Protein AF-X0C803-F1 (afdb_monomer_lite)

pLDDT: mean 74.65, std 19.48, range [23.14, 95.56]

Foldseek 3Di:
DDPLVVVVVVLVVVVLVVLLVVLPDPPHDLVSLVVSLVSLCVLLVNLLVSCLVVLLLLHADPDDDDPRDNSVVDPPRDDPLVPDPQQWDDQPPDDPDTDGQCVVLLSVLSSVLSVLLNVLSCLCPPDDDPPHSVVCLVVLVVSLVVLVVSLVPRDPCLNLVNDLHPSSLVSLLSSLSSLLSSLVVCQVPDCVRNVNDRSLVSNLVSLLVSLVSVVSCVVRHPLQPPCSCLSSLLSSLLSLVVVVVVDPSSLVSNLSSLVSLLSNVVPDCSSLQSLQVSLVVCVVVVPDHDPSNCVSSVPPSDDDDDDPLCVLQVQLVVVVVVVVVPDDPPDPDDDGSNSSHDDDDDPPDDD

Secondary structure (DSSP, 8-state):
--HHHHHHHHHHHTTHHHHHHHH--TT--HHHHHHHHHHHHHHHHHHHHHHHHHTTTT---SS---SS--GGG-GGG---GGGSTTTEE--TTT-SS-EE--HHHHHHHHHHHHHHHHHHHHHHS-SS----GGG-HHHHHHHHHHHHHHHHHS-GGGSTTT---HHHHHHHHHHHHHHHHHHGGGTTS-TTTTTT--HHHHHHHHHHHHHHHHHHHHHHS-GGG-GGGHHHHHHHHHHHSTTGGG-HHHHHHHHHHHHHHHHHTTT-HHHHHHHHHHHHHHHHHT----HHHHHHHHS---PPPS-HHHHHHHHHHHHHHHHTTSS-TT--PPPPGGGGT----------

Structure (mmCIF, N/CA/C/O backbone):
data_AF-X0C803-F1
#
_entry.id   AF-X0C803-F1
#
loop_
_atom_site.group_PDB
_atom_site.id
_atom_site.type_symbol
_atom_site.label_atom_id
_atom_site.label_alt_id
_atom_site.label_comp_id
_atom_site.label_asym_id
_atom_site.label_entity_id
_atom_site.label_seq_id
_atom_site.pdbx_PDB_ins_code
_atom_site.Cartn_x
_atom_site.Cartn_y
_atom_site.Cartn_z
_atom_site.occupancy
_atom_site.B_iso_or_equiv
_atom_site.auth_seq_id
_atom_site.auth_comp_id
_atom_site.auth_asym_id
_atom_site.auth_atom_id
_atom_site.pdbx_PDB_model_num
ATOM 1 N N . MET A 1 1 ? 17.935 -6.966 12.934 1.00 34.50 1 MET A N 1
ATOM 2 C CA . MET A 1 1 ? 16.797 -7.050 13.870 1.00 34.50 1 MET A CA 1
ATOM 3 C C . MET A 1 1 ? 15.595 -6.475 13.140 1.00 34.50 1 MET A C 1
ATOM 5 O O . MET A 1 1 ? 15.658 -5.317 12.746 1.00 34.50 1 MET A O 1
ATOM 9 N N . ASP A 1 2 ? 14.608 -7.306 12.812 1.00 53.00 2 ASP A N 1
ATOM 10 C CA . ASP A 1 2 ? 13.453 -6.917 11.994 1.00 53.00 2 ASP A CA 1
ATOM 11 C C . ASP A 1 2 ? 12.387 -6.276 12.897 1.00 53.00 2 ASP A C 1
ATOM 13 O O . ASP A 1 2 ? 11.870 -6.925 13.805 1.00 53.00 2 ASP A O 1
ATOM 17 N N . VAL A 1 3 ? 12.104 -4.987 12.694 1.00 48.12 3 VAL A N 1
ATOM 18 C CA . VAL A 1 3 ? 11.154 -4.213 13.517 1.00 48.12 3 VAL A CA 1
ATOM 19 C C . VAL A 1 3 ? 9.753 -4.834 13.465 1.00 48.12 3 VAL A C 1
ATOM 21 O O . VAL A 1 3 ? 9.044 -4.826 14.474 1.00 48.12 3 VAL A O 1
ATOM 24 N N . ALA A 1 4 ? 9.385 -5.453 12.336 1.00 51.19 4 ALA A N 1
ATOM 25 C CA . ALA A 1 4 ? 8.123 -6.172 12.202 1.00 51.19 4 ALA A CA 1
ATOM 26 C C . ALA A 1 4 ? 8.056 -7.372 13.162 1.00 51.19 4 ALA A C 1
ATOM 28 O O . ALA A 1 4 ? 7.045 -7.556 13.840 1.00 51.19 4 ALA A O 1
ATOM 29 N N . ASN A 1 5 ? 9.158 -8.115 13.321 1.00 58.16 5 ASN A N 1
ATOM 30 C CA . ASN A 1 5 ? 9.233 -9.252 14.245 1.00 58.16 5 ASN A CA 1
ATOM 31 C C . ASN A 1 5 ? 9.174 -8.818 15.716 1.00 58.16 5 ASN A C 1
ATOM 33 O O . ASN A 1 5 ? 8.576 -9.509 16.536 1.00 58.16 5 ASN A O 1
ATOM 37 N N . THR A 1 6 ? 9.731 -7.657 16.071 1.00 60.72 6 THR A N 1
ATOM 38 C CA . THR A 1 6 ? 9.640 -7.146 17.447 1.00 60.72 6 THR A CA 1
ATOM 39 C C . THR A 1 6 ? 8.219 -6.702 17.799 1.00 60.72 6 THR A C 1
ATOM 41 O O . THR A 1 6 ? 7.711 -7.091 18.848 1.00 60.72 6 THR A O 1
ATOM 44 N N . CYS A 1 7 ? 7.537 -5.946 16.931 1.00 58.84 7 CYS A N 1
ATOM 45 C CA . CYS A 1 7 ? 6.128 -5.585 17.144 1.00 58.84 7 CYS A CA 1
ATOM 46 C C . CYS A 1 7 ? 5.222 -6.825 17.173 1.00 58.84 7 CYS A C 1
ATOM 48 O O . CYS A 1 7 ? 4.303 -6.905 17.989 1.00 58.84 7 CYS A O 1
ATOM 50 N N . TYR A 1 8 ? 5.528 -7.819 16.340 1.00 65.94 8 TYR A N 1
ATOM 51 C CA . TYR A 1 8 ? 4.847 -9.106 16.309 1.00 65.94 8 TYR A CA 1
ATOM 52 C C . TYR A 1 8 ? 4.969 -9.882 17.623 1.00 65.94 8 TYR A C 1
ATOM 54 O O . TYR A 1 8 ? 3.962 -10.322 18.181 1.00 65.94 8 TYR A O 1
ATOM 62 N N . GLU A 1 9 ? 6.186 -10.027 18.151 1.00 67.94 9 GLU A N 1
ATOM 63 C CA . GLU A 1 9 ? 6.402 -10.698 19.431 1.00 67.94 9 GLU A CA 1
ATOM 64 C C . GLU A 1 9 ? 5.653 -10.004 20.567 1.00 67.94 9 GLU A 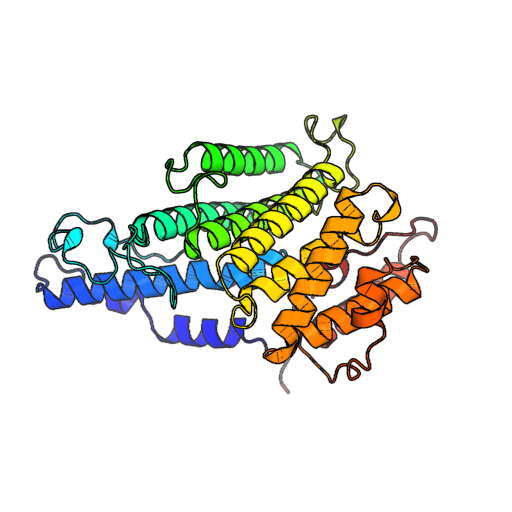C 1
ATOM 66 O O . GLU A 1 9 ? 5.088 -10.677 21.426 1.00 67.94 9 GLU A O 1
ATOM 71 N N . GLN A 1 10 ? 5.616 -8.670 20.564 1.00 67.94 10 GLN A N 1
ATOM 72 C CA . GLN A 1 10 ? 4.859 -7.911 21.557 1.00 67.94 10 GLN A CA 1
ATOM 73 C C . GLN A 1 10 ? 3.350 -8.132 21.398 1.00 67.94 10 GLN A C 1
ATOM 75 O O . GLN A 1 10 ? 2.682 -8.422 22.385 1.00 67.94 10 GLN A O 1
ATOM 80 N N . CYS A 1 11 ? 2.813 -8.105 20.173 1.00 68.75 11 CYS A N 1
ATOM 81 C CA . CYS A 1 11 ? 1.399 -8.395 19.921 1.00 68.75 11 CYS A CA 1
ATOM 82 C C . CYS A 1 11 ? 1.008 -9.811 20.376 1.00 68.75 11 CYS A C 1
ATOM 84 O O . CYS A 1 11 ? -0.042 -9.997 20.989 1.00 68.75 11 CYS A O 1
ATOM 86 N N . ARG A 1 12 ? 1.865 -10.813 20.134 1.00 71.38 12 ARG A N 1
ATOM 87 C CA . ARG A 1 12 ? 1.624 -12.198 20.565 1.00 71.38 12 ARG A CA 1
ATOM 88 C C . ARG A 1 12 ? 1.667 -12.338 22.093 1.00 71.38 12 ARG A C 1
ATOM 90 O O . ARG A 1 12 ? 0.835 -13.043 22.656 1.00 71.38 12 ARG A O 1
ATOM 97 N N . LYS A 1 13 ? 2.583 -11.631 22.769 1.00 76.50 13 LYS A N 1
ATOM 98 C CA . LYS A 1 13 ? 2.685 -11.595 24.243 1.00 76.50 13 LYS A CA 1
ATOM 99 C C . LYS A 1 13 ? 1.462 -10.978 24.922 1.00 76.50 13 LYS A C 1
ATOM 101 O O . LYS A 1 13 ? 1.224 -11.259 26.091 1.00 76.50 13 LYS A O 1
ATOM 106 N N . LEU A 1 14 ? 0.689 -10.149 24.220 1.00 74.25 14 LEU A N 1
ATOM 107 C CA . LEU A 1 14 ? -0.512 -9.532 24.785 1.00 74.25 14 LEU A CA 1
ATOM 108 C C . LEU A 1 14 ? -1.685 -10.512 24.936 1.00 74.25 14 LEU A C 1
ATOM 110 O O . LEU A 1 14 ? -2.634 -10.168 25.634 1.00 74.25 14 LEU A O 1
ATOM 114 N N . HIS A 1 15 ? -1.641 -11.705 24.320 1.00 76.88 15 HIS A N 1
ATOM 115 C CA . HIS A 1 15 ? -2.706 -12.721 24.403 1.00 76.88 15 HIS A CA 1
ATOM 116 C C . HIS A 1 15 ? -4.117 -12.121 24.224 1.00 76.88 15 HIS A C 1
ATOM 118 O O . HIS A 1 15 ? -5.038 -12.390 25.000 1.00 76.88 15 HIS A O 1
ATOM 124 N N . LEU A 1 16 ? -4.269 -11.252 23.214 1.00 75.12 16 LEU A N 1
ATOM 125 C CA . LEU A 1 16 ? -5.467 -10.426 23.021 1.00 75.12 16 LEU A CA 1
ATOM 126 C C . LEU A 1 16 ? -6.747 -11.269 22.924 1.00 75.12 16 LEU A C 1
ATOM 128 O O . LEU A 1 16 ? -7.760 -10.896 23.510 1.00 75.12 16 LEU A O 1
ATOM 132 N N . ASP A 1 17 ? -6.688 -12.433 22.278 1.00 72.94 17 ASP A N 1
ATOM 133 C CA . ASP A 1 17 ? -7.829 -13.345 22.133 1.00 72.94 17 ASP A CA 1
ATOM 134 C C . ASP A 1 17 ? -8.358 -13.836 23.490 1.00 72.94 17 ASP A C 1
ATOM 136 O O . ASP A 1 17 ? -9.571 -13.881 23.712 1.00 72.94 17 ASP A O 1
ATOM 140 N N . ASP A 1 18 ? -7.460 -14.172 24.420 1.00 76.69 18 ASP A N 1
ATOM 141 C CA . ASP A 1 18 ? -7.819 -14.627 25.767 1.00 76.69 18 ASP A CA 1
ATOM 142 C C . ASP A 1 18 ? -8.375 -13.470 26.599 1.00 76.69 18 ASP A C 1
ATOM 144 O O . ASP A 1 18 ? -9.334 -13.628 27.359 1.00 76.69 18 ASP A O 1
ATOM 148 N N . LEU A 1 19 ? -7.784 -12.282 26.444 1.00 74.88 19 LEU A N 1
ATOM 149 C CA . LEU A 1 19 ? -8.231 -11.061 27.108 1.00 74.88 19 LEU A CA 1
ATOM 150 C C . LEU A 1 19 ? -9.624 -10.626 26.642 1.00 74.88 19 LEU A C 1
ATOM 152 O O . LEU A 1 19 ? -10.407 -10.149 27.466 1.00 74.88 19 LEU A O 1
ATOM 156 N N . ILE A 1 20 ? -9.942 -10.796 25.361 1.00 73.38 20 ILE A N 1
ATOM 157 C CA . ILE A 1 20 ? -11.259 -10.473 24.810 1.00 73.38 20 ILE A CA 1
ATOM 158 C C . ILE A 1 20 ? -12.274 -11.528 25.229 1.00 73.38 20 ILE A C 1
ATOM 160 O O . ILE A 1 20 ? -13.330 -11.163 25.737 1.00 73.38 20 ILE A O 1
ATOM 164 N N . ARG A 1 21 ? -11.952 -12.824 25.127 1.00 75.50 21 ARG A N 1
ATOM 165 C CA . ARG A 1 21 ? -12.855 -13.905 25.563 1.00 75.50 21 ARG A CA 1
ATOM 166 C C . ARG A 1 21 ? -13.275 -13.780 27.026 1.00 75.50 21 ARG A C 1
ATOM 168 O O . ARG A 1 21 ? -14.433 -14.019 27.341 1.00 75.50 21 ARG A O 1
ATOM 175 N N . LYS A 1 22 ? -12.370 -13.354 27.912 1.00 73.81 22 LYS A N 1
ATOM 176 C CA . LYS A 1 22 ? -12.692 -13.104 29.330 1.00 73.81 22 LYS A CA 1
ATOM 177 C C . LYS A 1 22 ? -13.672 -11.946 29.542 1.00 73.81 22 LYS A C 1
ATOM 179 O O . LYS A 1 22 ? -14.365 -11.933 30.551 1.00 73.81 22 LYS A O 1
ATOM 184 N N . ARG A 1 23 ? -13.702 -10.978 28.623 1.00 70.75 23 ARG A N 1
ATOM 185 C CA . ARG A 1 23 ? -14.498 -9.743 28.722 1.00 70.75 23 ARG A CA 1
ATOM 186 C C . ARG A 1 23 ? -15.787 -9.785 27.902 1.00 70.75 23 ARG A C 1
ATOM 188 O O . ARG A 1 23 ? -16.713 -9.034 28.181 1.00 70.75 23 ARG A O 1
ATOM 195 N N . VAL A 1 24 ? -15.876 -10.676 26.916 1.00 67.25 24 VAL A N 1
ATOM 196 C CA . VAL A 1 24 ? -17.101 -10.962 26.160 1.00 67.25 24 VAL A CA 1
ATOM 197 C C . VAL A 1 24 ? -17.897 -12.024 26.927 1.00 67.25 24 VAL A C 1
ATOM 199 O O . VAL A 1 24 ? -17.872 -13.207 26.602 1.00 67.25 24 VAL A O 1
ATOM 202 N N . SER A 1 25 ? -18.583 -11.601 27.989 1.00 66.25 25 SER A N 1
ATOM 203 C CA . SER A 1 25 ? -19.579 -12.411 28.704 1.00 66.25 25 SER A CA 1
ATOM 204 C C . SER A 1 25 ? -20.974 -11.830 28.486 1.00 66.25 25 SER A C 1
ATOM 206 O O . SER A 1 25 ? -21.135 -10.615 28.387 1.00 66.25 25 SER A O 1
ATOM 208 N N . ALA A 1 26 ? -22.007 -12.678 28.487 1.00 57.88 26 ALA A N 1
ATOM 209 C CA . ALA A 1 26 ? -23.403 -12.228 28.494 1.00 57.88 26 ALA A CA 1
ATOM 210 C C . ALA A 1 26 ? -23.755 -11.390 29.743 1.00 57.88 26 ALA A C 1
ATOM 212 O O . ALA A 1 26 ? -24.744 -10.664 29.740 1.00 57.88 26 ALA A O 1
ATOM 213 N N . THR A 1 27 ? -22.939 -11.478 30.799 1.00 61.53 27 THR A N 1
ATOM 214 C CA . THR A 1 27 ? -23.071 -10.710 32.047 1.00 61.53 27 THR A CA 1
ATOM 215 C C . THR A 1 27 ? -22.106 -9.525 32.139 1.00 61.53 27 THR A C 1
ATOM 217 O O . THR A 1 27 ? -21.996 -8.931 33.210 1.00 61.53 27 THR A O 1
ATOM 220 N N . ALA A 1 28 ? -21.357 -9.223 31.073 1.00 64.50 28 ALA A N 1
ATOM 221 C CA . ALA A 1 28 ? -20.307 -8.212 31.108 1.00 64.50 28 ALA A CA 1
ATOM 222 C C . ALA A 1 28 ? -20.883 -6.802 31.296 1.00 64.50 28 ALA A C 1
ATOM 224 O O . ALA A 1 28 ? -21.866 -6.417 30.655 1.00 64.50 28 ALA A O 1
ATOM 225 N N . GLY A 1 29 ? -20.251 -6.018 32.169 1.00 75.00 29 GLY A N 1
ATOM 226 C CA . GLY A 1 29 ? -20.612 -4.615 32.369 1.00 75.00 29 GLY A CA 1
ATOM 227 C C . GLY A 1 29 ? -20.299 -3.752 31.138 1.00 75.00 29 GLY A C 1
ATOM 228 O O . GLY A 1 29 ? -19.524 -4.134 30.261 1.00 75.00 29 GLY A O 1
ATOM 229 N N . SER A 1 30 ? -20.842 -2.530 31.085 1.00 76.94 30 SER A N 1
ATOM 230 C CA . SER A 1 30 ? -20.584 -1.579 29.985 1.00 76.94 30 SER A CA 1
ATOM 231 C C . SER A 1 30 ? -19.096 -1.253 29.797 1.00 76.94 30 SER A C 1
ATOM 233 O O . SER A 1 30 ? -18.648 -0.998 28.683 1.00 76.94 30 SER A O 1
ATOM 235 N N . GLN A 1 31 ? -18.321 -1.266 30.882 1.00 78.50 31 GLN A N 1
ATOM 236 C CA . GLN A 1 31 ? -16.879 -1.030 30.852 1.00 78.50 31 GLN A CA 1
ATOM 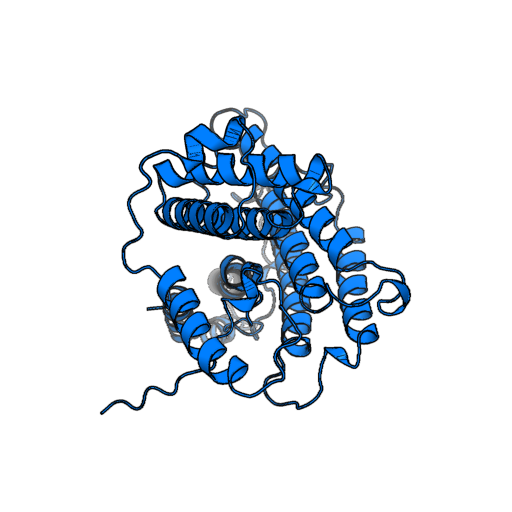237 C C . GLN A 1 31 ? -16.120 -2.197 30.205 1.00 78.50 31 GLN A C 1
ATOM 239 O O . GLN A 1 31 ? -15.283 -1.979 29.334 1.00 78.50 31 GLN A O 1
ATOM 244 N N . GLU A 1 32 ? -16.445 -3.434 30.578 1.00 80.69 32 GLU A N 1
ATOM 245 C CA . GLU A 1 32 ? -15.797 -4.641 30.049 1.00 80.69 32 GLU A CA 1
ATOM 246 C C . GLU A 1 32 ? -16.079 -4.818 28.553 1.00 80.69 32 GLU A C 1
ATOM 248 O O . GLU A 1 32 ? -15.193 -5.199 27.788 1.00 80.69 32 GLU A O 1
ATOM 253 N N . ALA A 1 33 ? -17.287 -4.460 28.115 1.00 78.00 33 ALA A N 1
ATOM 254 C CA . ALA A 1 33 ? -17.656 -4.468 26.706 1.00 78.00 33 ALA A CA 1
ATOM 255 C C . ALA A 1 33 ? -16.889 -3.412 25.883 1.00 78.00 33 ALA A C 1
ATOM 257 O O . ALA A 1 33 ? -16.399 -3.721 24.794 1.00 78.00 33 ALA A O 1
ATOM 258 N N . ARG A 1 34 ? -16.695 -2.195 26.417 1.00 79.50 34 ARG A N 1
ATOM 259 C CA . ARG A 1 34 ? -15.837 -1.169 25.790 1.00 79.50 34 ARG A CA 1
ATOM 260 C C . ARG A 1 34 ? -14.376 -1.603 25.724 1.00 79.50 34 ARG A C 1
ATOM 262 O O . ARG A 1 34 ? -13.723 -1.398 24.703 1.00 79.50 34 ARG A O 1
ATOM 269 N N . GLU A 1 35 ? -13.865 -2.230 26.781 1.00 82.62 35 GLU A N 1
ATOM 270 C CA . GLU A 1 35 ? -12.513 -2.794 26.787 1.00 82.62 35 GLU A CA 1
ATOM 271 C C . GLU A 1 35 ? -12.358 -3.896 25.736 1.00 82.62 35 GLU A C 1
ATOM 273 O O . GLU A 1 35 ? -11.384 -3.894 24.986 1.00 82.62 35 GLU A O 1
ATOM 278 N N . ALA A 1 36 ? -13.330 -4.804 25.622 1.00 83.44 36 ALA A N 1
ATOM 279 C CA . ALA A 1 36 ? -13.332 -5.834 24.587 1.00 83.44 36 ALA A CA 1
ATOM 280 C C . ALA A 1 36 ? -13.336 -5.223 23.174 1.00 83.44 36 ALA A C 1
ATOM 282 O O . ALA A 1 36 ? -12.581 -5.666 22.306 1.00 83.44 36 ALA A O 1
ATOM 283 N N . GLN A 1 37 ? -14.124 -4.167 22.949 1.00 84.69 37 GLN A N 1
ATOM 284 C CA . GLN A 1 37 ? -14.143 -3.438 21.681 1.00 84.69 37 GLN A CA 1
ATOM 285 C C . GLN A 1 37 ? -12.789 -2.781 21.377 1.00 84.69 37 GLN A C 1
ATOM 287 O O . GLN A 1 37 ? -12.296 -2.901 20.257 1.00 84.69 37 GLN A O 1
ATOM 292 N N . ALA A 1 38 ? -12.163 -2.126 22.357 1.00 85.00 38 ALA A N 1
ATOM 293 C CA . ALA A 1 38 ? -10.846 -1.512 22.194 1.00 85.00 38 ALA A CA 1
ATOM 294 C C . ALA A 1 38 ? -9.761 -2.555 21.882 1.00 85.00 38 ALA A C 1
ATOM 296 O O . ALA A 1 38 ? -8.946 -2.358 20.984 1.00 85.00 38 ALA A O 1
ATOM 297 N N . LEU A 1 39 ? -9.778 -3.700 22.567 1.00 86.62 39 LEU A N 1
ATOM 298 C CA . LEU A 1 39 ? -8.857 -4.805 22.294 1.00 86.62 39 LEU A CA 1
ATOM 299 C C . LEU A 1 39 ? -9.076 -5.403 20.896 1.00 86.62 39 LEU A C 1
ATOM 301 O O . LEU A 1 39 ? -8.104 -5.727 20.216 1.00 86.62 39 LEU A O 1
ATOM 305 N N . SER A 1 40 ? -10.330 -5.501 20.442 1.00 88.62 40 SER A N 1
ATOM 306 C CA . SER A 1 40 ? -10.662 -5.915 19.074 1.00 88.62 40 SER A CA 1
ATOM 307 C C . SER A 1 40 ? -10.069 -4.938 18.049 1.00 88.62 40 SER A C 1
ATOM 309 O O . SER A 1 40 ? -9.359 -5.375 17.141 1.00 88.62 40 SER A O 1
ATOM 311 N N . TRP A 1 41 ? -10.251 -3.623 18.235 1.00 88.75 41 TRP A N 1
ATOM 312 C CA . TRP A 1 41 ? -9.617 -2.588 17.404 1.00 88.75 41 TRP A CA 1
ATOM 313 C C . TRP A 1 41 ? -8.097 -2.734 17.339 1.00 88.75 41 TRP A C 1
ATOM 315 O O . TRP A 1 41 ? -7.515 -2.643 16.261 1.00 88.75 41 TRP A O 1
ATOM 325 N N . ILE A 1 42 ? -7.451 -2.980 18.480 1.00 88.62 42 ILE A N 1
ATOM 326 C CA . ILE A 1 42 ? -5.996 -3.145 18.563 1.00 88.62 42 ILE A CA 1
ATOM 327 C C . ILE A 1 42 ? -5.543 -4.396 17.799 1.00 88.62 42 ILE A C 1
ATOM 329 O O . ILE A 1 42 ? -4.615 -4.310 16.995 1.00 88.62 42 ILE A O 1
ATOM 333 N N . GLY A 1 43 ? -6.197 -5.543 18.009 1.00 88.19 43 GLY A N 1
ATOM 334 C CA . GLY A 1 43 ? -5.825 -6.805 17.361 1.00 88.19 43 GLY A CA 1
ATOM 335 C C . GLY A 1 43 ? -5.923 -6.731 15.837 1.00 88.19 43 GLY A C 1
ATOM 336 O O . GLY A 1 43 ? -4.979 -7.075 15.124 1.00 88.19 43 GLY A O 1
ATOM 337 N N . TRP A 1 44 ? -7.033 -6.194 15.331 1.00 90.88 44 TRP A N 1
ATOM 338 C CA . TRP A 1 44 ? -7.202 -5.962 13.898 1.00 90.88 44 TRP A CA 1
ATOM 339 C C . TRP A 1 44 ? -6.309 -4.835 13.371 1.00 90.88 44 TRP A C 1
ATOM 341 O O . TRP A 1 44 ? -5.827 -4.916 12.244 1.00 90.88 44 TRP A O 1
ATOM 351 N N . GLY A 1 45 ? -6.026 -3.818 14.188 1.00 90.94 45 GLY A N 1
ATOM 352 C CA . GLY A 1 45 ? -5.138 -2.713 13.839 1.00 90.94 45 GLY A CA 1
ATOM 353 C C . GLY A 1 45 ? -3.713 -3.187 13.581 1.00 90.94 45 GLY A C 1
ATOM 354 O O . GLY A 1 45 ? -3.132 -2.837 12.558 1.00 90.94 45 GLY A O 1
ATOM 355 N N . PHE A 1 46 ? -3.171 -4.054 14.442 1.00 87.62 46 PHE A N 1
ATOM 356 C CA . PHE A 1 46 ? -1.873 -4.694 14.201 1.00 87.62 46 PHE A CA 1
ATOM 357 C C . PHE A 1 46 ? -1.881 -5.543 12.930 1.00 87.62 46 PHE A C 1
ATOM 359 O O . PHE A 1 46 ? -0.943 -5.466 12.134 1.00 87.62 46 PHE A O 1
ATOM 366 N N . TYR A 1 47 ? -2.951 -6.316 12.722 1.00 87.94 47 TYR A N 1
ATOM 367 C CA . TYR A 1 47 ? -3.110 -7.131 11.523 1.00 87.94 47 TYR A CA 1
ATOM 368 C C . TYR A 1 47 ? -3.095 -6.276 10.248 1.00 87.94 47 TYR A C 1
ATOM 370 O O . TYR A 1 47 ? -2.390 -6.626 9.304 1.00 87.94 47 TYR A O 1
ATOM 378 N N . VAL A 1 48 ? -3.812 -5.152 10.200 1.00 90.69 48 VAL A N 1
ATOM 379 C CA . VAL A 1 48 ? -3.780 -4.236 9.047 1.00 90.69 48 VAL A CA 1
ATOM 380 C C . VAL A 1 48 ? -2.411 -3.562 8.920 1.00 90.69 48 VAL A C 1
ATOM 382 O O . VAL A 1 48 ? -1.838 -3.543 7.830 1.00 90.69 48 VAL A O 1
ATOM 385 N N . HIS A 1 49 ? -1.844 -3.079 10.029 1.00 87.00 49 HIS A N 1
ATOM 386 C CA . HIS A 1 49 ? -0.633 -2.261 10.019 1.00 87.00 49 HIS A CA 1
ATOM 387 C C . HIS A 1 49 ? 0.603 -2.990 9.479 1.00 87.00 49 HIS A C 1
ATOM 389 O O . HIS A 1 49 ? 1.387 -2.393 8.740 1.00 87.00 49 HIS A O 1
ATOM 395 N N . GLU A 1 50 ? 0.766 -4.286 9.781 1.00 84.56 50 GLU A N 1
ATOM 396 C CA . GLU A 1 50 ? 1.872 -5.091 9.235 1.00 84.56 50 GLU A CA 1
ATOM 397 C C . GLU A 1 50 ? 1.917 -5.013 7.699 1.00 84.56 50 GLU A C 1
ATOM 399 O O . GLU A 1 50 ? 2.997 -4.958 7.102 1.00 84.56 50 GLU A O 1
ATOM 404 N N . ASN A 1 51 ? 0.750 -4.926 7.050 1.00 84.31 51 ASN A N 1
ATOM 405 C CA . ASN A 1 51 ? 0.663 -4.876 5.599 1.00 84.31 51 ASN A CA 1
ATOM 406 C C . ASN A 1 51 ? 1.296 -3.621 4.983 1.00 84.31 51 ASN A C 1
ATOM 408 O O . ASN A 1 51 ? 1.819 -3.702 3.872 1.00 84.31 51 ASN A O 1
ATOM 412 N N . HIS A 1 52 ? 1.324 -2.484 5.683 1.00 81.75 52 HIS A N 1
ATOM 413 C CA . HIS A 1 52 ? 1.990 -1.283 5.161 1.00 81.75 52 HIS A CA 1
ATOM 414 C C . HIS A 1 52 ? 3.501 -1.480 4.986 1.00 81.75 52 HIS A C 1
ATOM 416 O O . HIS A 1 52 ? 4.129 -0.780 4.194 1.00 81.75 52 HIS A O 1
ATOM 422 N N . VAL A 1 53 ? 4.087 -2.448 5.699 1.00 77.56 53 VAL A N 1
ATOM 423 C CA . VAL A 1 53 ? 5.509 -2.792 5.602 1.00 77.56 53 VAL A CA 1
ATOM 424 C C . VAL A 1 53 ? 5.723 -3.980 4.666 1.00 77.56 53 VAL A C 1
ATOM 426 O O . VAL A 1 53 ? 6.546 -3.898 3.753 1.00 77.56 53 VAL A O 1
ATOM 429 N N . VAL A 1 54 ? 4.977 -5.077 4.851 1.00 78.56 54 VAL A N 1
ATOM 430 C CA . VAL A 1 54 ? 5.211 -6.319 4.088 1.00 78.56 54 VAL A CA 1
ATOM 431 C C . VAL A 1 54 ? 4.591 -6.305 2.689 1.00 78.56 54 VAL A C 1
ATOM 433 O O . VAL A 1 54 ? 5.141 -6.922 1.774 1.00 78.56 54 VAL A O 1
ATOM 436 N N . GLY A 1 55 ? 3.496 -5.564 2.498 1.00 75.06 55 GLY A N 1
ATOM 437 C CA . GLY A 1 55 ? 2.786 -5.431 1.226 1.00 75.06 55 GLY A CA 1
ATOM 438 C C . GLY A 1 55 ? 3.676 -4.882 0.107 1.00 75.06 55 GLY A C 1
ATOM 439 O O . GLY A 1 55 ? 3.850 -5.564 -0.904 1.00 75.06 55 GLY A O 1
ATOM 440 N N . PRO A 1 56 ? 4.343 -3.719 0.279 1.00 74.31 56 PRO A N 1
ATOM 441 C CA . PRO A 1 56 ? 5.303 -3.201 -0.703 1.00 74.31 56 PRO A CA 1
ATOM 442 C C . PRO A 1 56 ? 6.401 -4.210 -1.084 1.00 74.31 56 PRO A C 1
ATOM 444 O O . PRO A 1 56 ? 6.824 -4.289 -2.245 1.00 74.31 56 PRO A O 1
ATOM 447 N N . MET A 1 57 ? 6.837 -5.013 -0.110 1.00 72.50 57 MET A N 1
ATOM 448 C CA . MET A 1 57 ? 7.879 -6.030 -0.269 1.00 72.50 57 MET A CA 1
ATOM 449 C C . MET A 1 57 ? 7.373 -7.319 -0.931 1.00 72.50 57 MET A C 1
ATOM 451 O O . MET A 1 57 ? 8.187 -8.189 -1.231 1.00 72.50 57 MET A O 1
ATOM 455 N N . ASN A 1 58 ? 6.064 -7.439 -1.187 1.00 74.88 58 ASN A N 1
ATOM 456 C CA . ASN A 1 58 ? 5.407 -8.658 -1.662 1.00 74.88 58 ASN A CA 1
ATOM 457 C C . ASN A 1 58 ? 5.772 -9.875 -0.797 1.00 74.88 58 ASN A C 1
ATOM 459 O O . ASN A 1 58 ? 6.104 -10.951 -1.296 1.00 74.88 58 ASN A O 1
ATOM 463 N N . ARG A 1 59 ? 5.789 -9.663 0.524 1.00 75.62 59 ARG A N 1
ATOM 464 C CA . ARG A 1 59 ? 6.092 -10.689 1.520 1.00 75.62 59 ARG A CA 1
ATOM 465 C C . ARG A 1 59 ? 4.826 -11.132 2.222 1.00 75.62 59 ARG A C 1
ATOM 467 O O . ARG A 1 59 ? 3.894 -10.359 2.433 1.00 75.62 59 ARG A O 1
ATOM 474 N N . ARG A 1 60 ? 4.814 -12.409 2.593 1.00 78.06 60 ARG A N 1
ATOM 475 C CA . ARG A 1 60 ? 3.750 -12.969 3.412 1.00 78.06 60 ARG A CA 1
ATOM 476 C C . ARG A 1 60 ? 3.785 -12.316 4.793 1.00 78.06 60 ARG A C 1
ATOM 478 O O . ARG A 1 60 ? 4.855 -12.116 5.360 1.00 78.06 60 ARG A O 1
ATOM 485 N N . LYS A 1 61 ? 2.600 -12.040 5.324 1.00 80.75 61 LYS A N 1
ATOM 486 C CA . LYS A 1 61 ? 2.411 -11.579 6.696 1.00 80.75 61 LYS A CA 1
ATOM 487 C C . LYS A 1 61 ? 2.791 -12.648 7.715 1.00 80.75 61 LYS A C 1
ATOM 489 O O . LYS A 1 61 ? 2.591 -13.848 7.497 1.00 80.75 61 LYS A O 1
ATOM 494 N N . THR A 1 62 ? 3.279 -12.187 8.853 1.00 80.88 62 THR A N 1
ATOM 495 C CA . THR A 1 62 ? 3.538 -13.003 10.036 1.00 80.88 62 THR A CA 1
ATOM 496 C C . THR A 1 62 ? 2.286 -13.079 10.907 1.00 80.88 62 THR A C 1
ATOM 498 O O . THR A 1 62 ? 1.988 -14.142 11.464 1.00 80.88 62 THR A O 1
ATOM 501 N N . LEU A 1 63 ? 1.514 -11.984 10.998 1.00 81.50 63 LEU A N 1
ATOM 502 C CA . LEU A 1 63 ? 0.200 -11.975 11.636 1.00 81.50 63 LEU A CA 1
ATOM 503 C C . LEU A 1 63 ? -0.828 -12.603 10.704 1.00 81.50 63 LEU A C 1
ATOM 505 O O . LEU A 1 63 ? -1.111 -12.107 9.611 1.00 81.50 63 LEU A O 1
ATOM 509 N N . ARG A 1 64 ? -1.417 -13.693 11.187 1.00 83.06 64 ARG A N 1
ATOM 510 C CA . ARG A 1 64 ? -2.622 -14.275 10.608 1.00 83.06 64 ARG A CA 1
ATOM 511 C C . ARG A 1 64 ? -3.842 -13.468 11.022 1.00 83.06 64 ARG A C 1
ATOM 513 O O . ARG A 1 64 ? -3.790 -12.714 11.996 1.00 83.06 64 ARG A O 1
ATOM 520 N N . LYS A 1 65 ? -4.923 -13.638 10.262 1.00 86.38 65 LYS A N 1
ATOM 521 C CA . LYS A 1 65 ? -6.235 -13.083 10.589 1.00 86.38 65 LYS A CA 1
ATOM 522 C C . LYS A 1 65 ? -6.562 -13.336 12.072 1.00 86.38 65 LYS A C 1
ATOM 524 O O . LYS A 1 65 ? -6.488 -14.493 12.493 1.00 86.38 65 LYS A O 1
ATOM 529 N N . PRO A 1 66 ? -6.891 -12.293 12.857 1.00 84.69 66 PRO A N 1
ATOM 530 C CA . PRO A 1 66 ? -7.255 -12.468 14.257 1.00 84.69 66 PRO A CA 1
ATOM 531 C C . PRO A 1 66 ? -8.485 -13.370 14.394 1.00 84.69 66 PRO A C 1
ATOM 533 O O . PRO A 1 66 ? -9.478 -13.161 13.695 1.00 84.69 66 PRO A O 1
ATOM 536 N N . ASP A 1 67 ? -8.459 -14.318 15.334 1.00 83.56 67 ASP A N 1
ATOM 537 C CA . ASP A 1 67 ? -9.627 -15.134 15.713 1.00 83.56 67 ASP A CA 1
ATOM 538 C C . ASP A 1 67 ? -10.526 -14.371 16.704 1.00 83.56 67 ASP A C 1
ATOM 540 O O . ASP A 1 67 ? -10.968 -14.866 17.741 1.00 83.56 67 ASP A O 1
ATOM 544 N N . ILE A 1 68 ? -10.730 -13.086 16.411 1.00 82.88 68 ILE A N 1
ATOM 545 C CA . ILE A 1 68 ? -11.503 -12.150 17.217 1.00 82.88 68 ILE A CA 1
ATOM 546 C C . ILE A 1 68 ? -12.552 -11.525 16.298 1.00 82.88 68 ILE A C 1
ATOM 548 O O . ILE A 1 68 ? -12.193 -10.972 15.253 1.00 82.88 68 ILE A O 1
ATOM 552 N N . PRO A 1 69 ? -13.841 -11.516 16.676 1.00 84.56 69 PRO A N 1
ATOM 553 C CA . PRO A 1 69 ? -14.851 -10.796 15.912 1.00 84.56 69 PRO A CA 1
ATOM 554 C C . PRO A 1 69 ? -14.549 -9.288 15.853 1.00 84.56 69 PRO A C 1
ATOM 556 O O . PRO A 1 69 ? -13.973 -8.711 16.779 1.00 84.56 69 PRO A O 1
ATOM 559 N N . LYS A 1 70 ? -14.981 -8.629 14.773 1.00 88.00 70 LYS A N 1
ATOM 560 C CA . LYS A 1 70 ? -14.922 -7.168 14.599 1.00 88.00 70 LYS A CA 1
ATOM 561 C C . LYS A 1 70 ? -15.966 -6.502 15.515 1.00 88.00 70 LYS A C 1
ATOM 563 O O . LYS A 1 70 ? -17.036 -6.097 15.069 1.00 88.00 70 LYS A O 1
ATOM 568 N N . LEU A 1 71 ? -15.697 -6.435 16.823 1.00 83.94 71 LEU A N 1
ATOM 569 C CA . LEU A 1 71 ? -16.687 -6.065 17.854 1.00 83.94 71 LEU A CA 1
ATOM 570 C C . LEU A 1 71 ? -17.243 -4.641 17.695 1.00 83.94 71 LEU A C 1
ATOM 572 O O . LEU A 1 71 ? -18.342 -4.354 18.163 1.00 83.94 71 LEU A O 1
ATOM 576 N N . TRP A 1 72 ? -16.534 -3.760 16.988 1.00 80.38 72 TRP A N 1
ATOM 577 C CA . TRP A 1 72 ? -17.006 -2.410 16.671 1.00 80.38 72 TRP A CA 1
ATOM 578 C C . TRP A 1 72 ? -18.159 -2.359 15.660 1.00 80.38 72 TRP A C 1
ATOM 580 O O . TRP A 1 72 ? -18.740 -1.291 15.458 1.00 80.38 72 TRP A O 1
ATOM 590 N N . GLN A 1 73 ? -18.504 -3.488 15.035 1.00 79.00 73 GLN A N 1
ATOM 591 C CA . GLN A 1 73 ? -19.682 -3.626 14.176 1.00 79.00 73 GLN A CA 1
ATOM 592 C C . GLN A 1 73 ? -20.979 -3.818 14.980 1.00 79.00 73 GLN A C 1
ATOM 594 O O . GLN A 1 73 ? -22.064 -3.619 14.439 1.00 79.00 73 GLN A O 1
ATOM 599 N N . GLY A 1 74 ? -20.887 -4.173 16.268 1.00 67.44 74 GLY A N 1
ATOM 600 C CA . GLY A 1 74 ? -22.048 -4.375 17.132 1.00 67.44 74 GLY A CA 1
ATOM 601 C C . GLY A 1 74 ? -22.814 -3.077 17.414 1.00 67.44 74 GLY A C 1
ATOM 602 O O . GLY A 1 74 ? -22.239 -2.091 17.864 1.00 67.44 74 GLY A O 1
ATOM 603 N N . VAL A 1 75 ? -24.133 -3.104 17.195 1.00 53.69 75 VAL A N 1
ATOM 604 C CA . VAL A 1 75 ? -25.070 -1.968 17.355 1.00 53.69 75 VAL A CA 1
ATOM 605 C C . VAL A 1 75 ? -25.301 -1.583 18.829 1.00 53.69 75 VAL A C 1
ATOM 607 O O . VAL A 1 75 ? -25.789 -0.501 19.130 1.00 53.69 75 VAL A O 1
ATOM 610 N N . ALA A 1 76 ? -24.959 -2.459 19.775 1.00 49.12 76 ALA A N 1
ATOM 611 C CA . ALA A 1 76 ? -25.547 -2.422 21.112 1.00 49.12 76 ALA A CA 1
ATOM 612 C C . ALA A 1 76 ? -25.025 -1.327 22.068 1.00 49.12 76 ALA A C 1
ATOM 614 O O . ALA A 1 76 ? -25.588 -1.205 23.153 1.00 49.12 76 ALA A O 1
ATOM 615 N N . GLN A 1 77 ? -23.960 -0.573 21.753 1.00 51.00 77 GLN A N 1
ATOM 616 C CA . GLN A 1 77 ? -23.291 0.260 22.777 1.00 51.00 77 GLN A CA 1
ATOM 617 C C . GLN A 1 77 ? -22.653 1.585 22.315 1.00 51.00 77 GLN A C 1
ATOM 619 O O . GLN A 1 77 ? -21.844 2.156 23.050 1.00 51.00 77 GLN A O 1
ATOM 624 N N . SER A 1 78 ? -22.984 2.118 21.140 1.00 51.44 78 SER A N 1
ATOM 625 C CA . SER A 1 78 ? -22.456 3.428 20.737 1.00 51.44 78 SER A CA 1
ATOM 626 C C . SER A 1 78 ? -23.348 4.566 21.243 1.00 51.44 78 SER A C 1
ATOM 628 O O . SER A 1 78 ? -24.558 4.553 21.024 1.00 51.44 78 SER A O 1
ATOM 630 N N . LEU A 1 79 ? -22.731 5.579 21.866 1.00 53.22 79 LEU A N 1
ATOM 631 C CA . LEU A 1 79 ? -23.255 6.952 21.862 1.00 53.22 79 LEU A CA 1
ATOM 632 C C . LEU A 1 79 ? -23.681 7.343 20.427 1.00 53.22 79 LEU A C 1
ATOM 634 O O . LEU A 1 79 ? -23.183 6.723 19.479 1.00 53.22 79 LEU A O 1
ATOM 638 N N . PRO A 1 80 ? -24.565 8.342 20.235 1.00 59.72 80 PRO A N 1
ATOM 639 C CA . PRO A 1 80 ? -24.827 8.893 18.904 1.00 59.72 80 PRO A CA 1
ATOM 640 C C . PRO A 1 80 ? -23.498 9.098 18.163 1.00 59.72 80 PRO A C 1
ATOM 642 O O . PRO A 1 80 ? -22.570 9.659 18.744 1.00 59.72 80 PRO A O 1
ATOM 645 N N . GLU A 1 81 ? -23.358 8.593 16.927 1.00 60.53 81 GLU A N 1
ATOM 646 C CA . GLU A 1 81 ? -22.064 8.597 16.214 1.00 60.53 81 GLU A CA 1
ATOM 647 C C . GLU A 1 81 ? -21.438 10.002 16.168 1.00 60.53 81 GLU A C 1
ATOM 649 O O . GLU A 1 81 ? -20.223 10.124 16.281 1.00 60.53 81 GLU A O 1
ATOM 654 N N . GLU A 1 82 ? -22.270 11.045 16.115 1.00 60.31 82 GLU A N 1
ATOM 655 C CA . GLU A 1 82 ? -21.894 12.465 16.110 1.00 60.31 82 GLU A CA 1
ATOM 656 C C . GLU A 1 82 ? -21.232 12.963 17.409 1.00 60.31 82 GLU A C 1
ATOM 658 O O . GLU A 1 82 ? -20.501 13.953 17.378 1.00 60.31 82 GLU A O 1
ATOM 663 N N . GLU A 1 83 ? -21.448 12.280 18.537 1.00 58.34 83 GLU A N 1
ATOM 664 C CA . GLU A 1 83 ? -20.845 12.598 19.841 1.00 58.34 83 GLU A CA 1
ATOM 665 C C . GLU A 1 83 ? -19.492 11.896 20.057 1.00 58.34 83 GLU A C 1
ATOM 667 O O . GLU A 1 83 ? -18.810 12.131 21.057 1.00 58.34 83 GLU A O 1
ATOM 672 N N . SER A 1 84 ? -19.073 11.025 19.131 1.00 66.38 84 SER A N 1
ATOM 673 C CA . SER A 1 84 ? -17.765 10.373 19.196 1.00 66.38 84 SER A CA 1
ATOM 674 C C . SER A 1 84 ? -16.652 11.328 18.765 1.00 66.38 84 SER A C 1
ATOM 676 O O . SER A 1 84 ? -16.695 11.898 17.675 1.00 66.38 84 SER A O 1
ATOM 678 N N . ASN A 1 85 ? -15.586 11.425 19.565 1.00 64.75 85 ASN A N 1
ATOM 679 C CA . ASN A 1 85 ? -14.388 12.203 19.216 1.00 64.75 85 ASN A CA 1
ATOM 680 C C . ASN A 1 85 ? -13.762 11.786 17.872 1.00 64.75 85 ASN A C 1
ATOM 682 O O . ASN A 1 85 ? -13.090 12.591 17.237 1.00 64.75 85 ASN A O 1
ATOM 686 N N . ASP A 1 86 ? -13.979 10.543 17.437 1.00 71.12 86 ASP A N 1
ATOM 687 C CA . ASP A 1 86 ? -13.454 10.019 16.175 1.00 71.12 86 ASP A CA 1
ATOM 688 C C . ASP A 1 86 ? -14.352 10.314 14.967 1.00 71.12 86 ASP A C 1
ATOM 690 O O . ASP A 1 86 ? -13.990 9.951 13.850 1.00 71.12 86 ASP A O 1
ATOM 694 N N . TYR A 1 87 ? -15.525 10.922 15.148 1.00 78.06 87 TYR A N 1
ATOM 695 C CA . TYR A 1 87 ? -16.479 11.160 14.062 1.00 78.06 87 TYR A CA 1
ATOM 696 C C . TYR A 1 87 ? -16.029 12.272 13.118 1.00 78.06 87 TYR A C 1
ATOM 698 O O . TYR A 1 87 ? -16.154 12.153 11.897 1.00 78.06 87 TYR A O 1
ATOM 706 N N . TRP A 1 88 ? -15.452 13.331 13.681 1.00 82.56 88 TRP A N 1
ATOM 707 C CA . TRP A 1 88 ? -14.985 14.489 12.936 1.00 82.56 88 TRP A CA 1
ATOM 708 C C . TRP A 1 88 ? -13.481 14.423 12.707 1.00 82.56 88 TRP A C 1
ATOM 710 O O . TRP A 1 88 ? -12.697 14.136 13.607 1.00 82.56 88 TRP A O 1
ATOM 720 N N . TRP A 1 89 ? -13.073 14.735 11.486 1.00 84.88 89 TRP A N 1
ATOM 721 C CA . TRP A 1 89 ? -11.689 14.979 11.132 1.00 84.88 89 TRP A CA 1
ATOM 722 C C . TRP A 1 89 ? -11.504 16.457 10.786 1.00 84.88 89 TRP A C 1
ATOM 724 O O . TRP A 1 89 ? -12.347 17.080 10.132 1.00 84.88 89 TRP A O 1
ATOM 734 N N . PHE A 1 90 ? -10.364 17.006 11.200 1.00 81.50 90 PHE A N 1
ATOM 735 C CA . PHE A 1 90 ? -9.999 18.404 11.004 1.00 81.50 90 PHE A CA 1
ATOM 736 C C . PHE A 1 90 ? -8.617 18.498 10.356 1.00 81.50 90 PHE A C 1
ATOM 738 O O . PHE A 1 90 ? -7.655 17.901 10.844 1.00 81.50 90 PHE A O 1
ATOM 745 N N . ALA A 1 91 ? -8.500 19.276 9.277 1.00 74.94 91 ALA A N 1
ATOM 746 C CA . ALA A 1 91 ? -7.209 19.543 8.652 1.00 74.94 91 ALA A CA 1
ATOM 747 C C . ALA A 1 91 ? -6.430 20.557 9.492 1.00 74.94 91 ALA A C 1
ATOM 749 O O . ALA A 1 91 ? -6.812 21.727 9.566 1.00 74.94 91 ALA A O 1
ATOM 750 N N . TYR A 1 92 ? -5.312 20.142 10.078 1.00 65.88 92 TYR A N 1
ATOM 751 C CA . TYR A 1 92 ? -4.365 21.078 10.674 1.00 65.88 92 TYR A CA 1
ATOM 752 C C . TYR A 1 92 ? -3.409 21.629 9.597 1.00 65.88 92 TYR A C 1
ATOM 754 O O . TYR A 1 92 ? -2.926 20.839 8.785 1.00 65.88 92 TYR A O 1
ATOM 762 N N . PRO A 1 93 ? -3.059 22.933 9.577 1.00 58.72 93 PRO A N 1
AT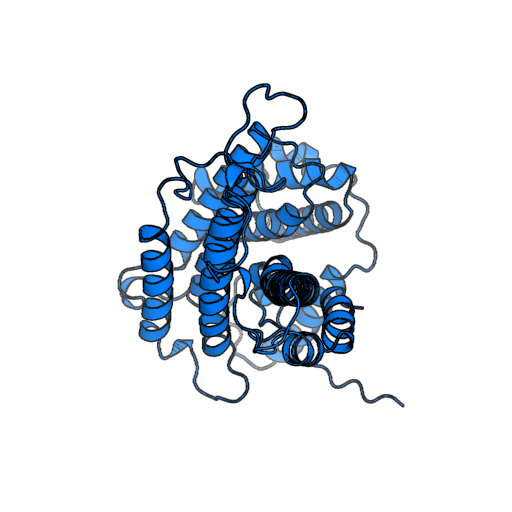OM 763 C CA . PRO A 1 93 ? -3.571 24.029 10.410 1.00 58.72 93 PRO A CA 1
ATOM 764 C C . PRO A 1 93 ? -4.761 24.815 9.803 1.00 58.72 93 PRO A C 1
ATOM 766 O O . PRO A 1 93 ? -5.135 25.837 10.370 1.00 58.72 93 PRO A O 1
ATOM 769 N N . VAL A 1 94 ? -5.320 24.412 8.646 1.00 56.62 94 VAL A N 1
ATOM 770 C CA . VAL A 1 94 ? -6.052 25.339 7.742 1.00 56.62 94 VAL A CA 1
ATOM 771 C C . VAL A 1 94 ? -7.580 25.140 7.630 1.00 56.62 94 VAL A C 1
ATOM 773 O O . VAL A 1 94 ? -8.227 25.996 7.037 1.00 56.62 94 VAL A O 1
ATOM 776 N N . SER A 1 95 ? -8.228 24.111 8.196 1.00 59.53 95 SER A N 1
ATOM 777 C CA . SER A 1 95 ? -9.701 23.996 8.038 1.00 59.53 95 SER A CA 1
ATOM 778 C C . SER A 1 95 ? -10.506 24.511 9.235 1.00 59.53 95 SER A C 1
ATOM 780 O O . SER A 1 95 ? -10.361 24.010 10.348 1.00 59.53 95 SER A O 1
ATOM 782 N N . LEU A 1 96 ? -11.427 25.448 8.973 1.00 58.81 96 LEU A N 1
ATOM 783 C CA . LEU A 1 96 ? -12.529 25.818 9.874 1.00 58.81 96 LEU A CA 1
ATOM 784 C C . LEU A 1 96 ? -13.740 24.877 9.735 1.00 58.81 96 LEU A C 1
ATOM 786 O O . LEU A 1 96 ? -14.607 24.874 10.607 1.00 58.81 96 LEU A O 1
ATOM 790 N N . THR A 1 97 ? -13.818 24.084 8.657 1.00 72.81 97 THR A N 1
ATOM 791 C CA . THR A 1 97 ? -14.960 23.197 8.394 1.00 72.81 97 THR A CA 1
ATOM 792 C C . THR A 1 97 ? -14.598 21.750 8.746 1.00 72.81 97 THR A C 1
ATOM 794 O O . THR A 1 97 ? -13.719 21.173 8.092 1.00 72.81 97 THR A O 1
ATOM 797 N N . PRO A 1 98 ? -15.231 21.152 9.772 1.00 78.62 98 PRO A N 1
ATOM 798 C CA . PRO A 1 98 ? -15.092 19.728 10.049 1.00 78.62 98 PRO A CA 1
ATOM 799 C C . PRO A 1 98 ? -15.592 18.904 8.863 1.00 78.62 98 PRO A C 1
ATOM 801 O O . PRO A 1 98 ? -16.614 19.230 8.261 1.00 78.62 98 PRO A O 1
ATOM 804 N N . GLN A 1 99 ? -14.904 17.806 8.564 1.00 83.75 99 GLN A N 1
ATOM 805 C CA . GLN A 1 99 ? -15.420 16.771 7.669 1.00 83.75 99 GLN A CA 1
ATOM 806 C C . GLN A 1 99 ? -15.558 15.454 8.422 1.00 83.75 99 GLN A C 1
ATOM 808 O O . GLN A 1 99 ? -14.862 15.218 9.408 1.00 83.75 99 GLN A O 1
ATOM 813 N N . MET A 1 100 ? -16.463 14.590 7.975 1.00 85.38 100 MET A N 1
ATOM 814 C CA . MET A 1 100 ? -16.605 13.262 8.567 1.00 85.38 100 MET A CA 1
ATOM 815 C C . MET A 1 100 ? -15.312 12.467 8.367 1.00 85.38 100 MET A C 1
ATOM 817 O O . MET A 1 100 ? -14.774 12.415 7.264 1.00 85.38 100 MET A O 1
ATOM 821 N N . SER A 1 101 ? -14.811 11.834 9.426 1.00 85.38 101 SER A N 1
ATOM 822 C CA . SER A 1 101 ? -13.567 11.057 9.372 1.00 85.38 101 SER A CA 1
ATOM 823 C C . SER A 1 101 ? -13.730 9.743 8.606 1.00 85.38 101 SER A C 1
ATOM 825 O O . SER A 1 101 ? -12.758 9.193 8.095 1.00 85.38 101 SER A O 1
ATOM 827 N N . PHE A 1 102 ? -14.954 9.200 8.609 1.00 87.25 102 PHE A N 1
ATOM 828 C CA . PHE A 1 102 ? -15.295 7.848 8.163 1.00 87.25 102 PHE A CA 1
ATOM 829 C C . PHE A 1 102 ? -14.372 6.746 8.711 1.00 87.25 102 PHE A C 1
ATOM 831 O O . PHE A 1 102 ? -14.327 5.652 8.148 1.00 87.25 102 PHE A O 1
ATOM 838 N N . ARG A 1 103 ? -13.676 6.991 9.832 1.00 86.69 103 ARG A N 1
ATOM 839 C CA . ARG A 1 103 ? -12.608 6.131 10.366 1.00 86.69 103 ARG A CA 1
ATOM 840 C C . ARG A 1 103 ? -13.020 4.663 10.451 1.00 86.69 103 ARG A C 1
ATOM 842 O O . ARG A 1 103 ? -12.284 3.792 10.000 1.00 86.69 103 ARG A O 1
ATOM 849 N N . LYS A 1 104 ? -14.221 4.398 10.974 1.00 86.62 104 LYS A N 1
ATOM 850 C CA . LYS A 1 104 ? -14.776 3.043 11.085 1.00 86.62 104 LYS A CA 1
ATOM 851 C C . LYS A 1 104 ? -14.935 2.354 9.732 1.00 86.62 104 LYS A C 1
ATOM 853 O O . LYS A 1 104 ? -14.472 1.232 9.567 1.00 86.62 104 LYS A O 1
ATOM 858 N N . LYS A 1 105 ? -15.539 3.040 8.762 1.00 88.62 105 LYS A N 1
ATOM 859 C CA . LYS A 1 105 ? -15.819 2.481 7.434 1.00 88.62 105 LYS A CA 1
ATOM 860 C C . LYS A 1 105 ? -14.538 2.274 6.621 1.00 88.62 105 LYS A C 1
ATOM 862 O O . LYS A 1 105 ? -14.418 1.277 5.919 1.00 88.62 105 LYS A O 1
ATOM 867 N N . ILE A 1 106 ? -13.573 3.190 6.742 1.00 91.31 106 ILE A N 1
ATOM 868 C CA . ILE A 1 106 ? -12.250 3.049 6.115 1.00 91.31 106 ILE A CA 1
ATOM 869 C C . ILE A 1 106 ? -11.526 1.836 6.697 1.00 91.31 106 ILE A C 1
ATOM 871 O O . ILE A 1 106 ? -11.037 1.003 5.943 1.00 91.31 106 ILE A O 1
ATOM 875 N N . PHE A 1 107 ? -11.523 1.686 8.021 1.00 91.31 107 PHE A N 1
ATOM 876 C CA . PHE A 1 107 ? -10.870 0.552 8.667 1.00 91.31 107 PHE A CA 1
ATOM 877 C C . PHE A 1 107 ? -11.523 -0.797 8.331 1.00 91.31 107 PHE A C 1
ATOM 879 O O . PHE A 1 107 ? -10.834 -1.802 8.169 1.00 91.31 107 PHE A O 1
ATOM 886 N N . GLU A 1 108 ? -12.849 -0.836 8.192 1.00 91.25 108 GLU A N 1
ATOM 887 C CA . GLU A 1 108 ? -13.561 -2.023 7.704 1.00 91.25 108 GLU A CA 1
ATOM 888 C C . GLU A 1 108 ? -13.117 -2.393 6.283 1.00 91.25 108 GLU A C 1
ATOM 890 O O . GLU A 1 108 ? -12.748 -3.543 6.045 1.00 91.25 108 GLU A O 1
ATOM 895 N N . ALA A 1 109 ? -13.051 -1.411 5.377 1.00 92.88 109 ALA A N 1
ATOM 896 C CA . ALA A 1 109 ? -12.554 -1.619 4.019 1.00 92.88 109 ALA A CA 1
ATOM 897 C C . ALA A 1 109 ? -11.079 -2.062 3.994 1.00 92.88 109 ALA A C 1
ATOM 899 O O . ALA A 1 109 ? -10.707 -2.914 3.186 1.00 92.88 109 ALA A O 1
ATOM 900 N N . GLU A 1 110 ? -10.237 -1.531 4.887 1.00 93.50 110 GLU A N 1
ATOM 901 C CA . GLU A 1 110 ? -8.857 -1.995 5.063 1.00 93.50 110 GLU A CA 1
ATOM 902 C C . GLU A 1 110 ? -8.817 -3.458 5.502 1.00 93.50 110 GLU A C 1
ATOM 904 O O . GLU A 1 110 ? -8.100 -4.249 4.896 1.00 93.50 110 GLU A O 1
ATOM 909 N N . CYS A 1 111 ? -9.610 -3.850 6.502 1.00 93.12 111 CYS A N 1
ATOM 910 C CA . CYS A 1 111 ? -9.676 -5.244 6.935 1.00 93.12 111 CYS A CA 1
ATOM 911 C C . CYS A 1 111 ? -10.050 -6.169 5.768 1.00 93.12 111 CYS A C 1
ATOM 913 O O . CYS A 1 111 ? -9.366 -7.165 5.541 1.00 93.12 111 CYS A O 1
ATOM 915 N N . ASP A 1 112 ? -11.082 -5.820 5.000 1.00 93.19 112 ASP A N 1
ATOM 916 C CA . ASP A 1 112 ? -11.550 -6.631 3.872 1.00 93.19 112 ASP A CA 1
ATOM 917 C C . ASP A 1 112 ? -10.495 -6.729 2.756 1.00 93.19 112 ASP A C 1
ATOM 919 O O . ASP A 1 112 ? -10.276 -7.802 2.187 1.00 93.19 112 ASP A O 1
ATOM 923 N N . LEU A 1 113 ? -9.778 -5.635 2.481 1.00 94.31 113 LEU A N 1
ATOM 924 C CA . LEU A 1 113 ? -8.653 -5.610 1.547 1.00 94.31 113 LEU A CA 1
ATOM 925 C C . LEU A 1 113 ? -7.508 -6.526 2.003 1.00 94.31 113 LEU A C 1
ATOM 927 O O . LEU A 1 113 ? -6.958 -7.282 1.197 1.00 94.31 113 LEU A O 1
ATOM 931 N N . ILE A 1 114 ? -7.141 -6.465 3.284 1.00 92.88 114 ILE A N 1
ATOM 932 C CA . ILE A 1 114 ? -6.033 -7.251 3.833 1.00 92.88 114 ILE A CA 1
ATOM 933 C C . ILE A 1 114 ? -6.371 -8.744 3.886 1.00 92.88 114 ILE A C 1
ATOM 935 O O . ILE A 1 114 ? -5.491 -9.566 3.633 1.00 92.88 114 ILE A O 1
ATOM 939 N N . GLU A 1 115 ? -7.631 -9.105 4.131 1.00 91.88 115 GLU A N 1
ATOM 940 C CA . GLU A 1 115 ? -8.087 -10.496 4.035 1.00 91.88 115 GLU A CA 1
ATOM 941 C C . GLU A 1 115 ? -7.889 -11.048 2.608 1.00 91.88 115 GLU A C 1
ATOM 943 O O . GLU A 1 115 ? -7.374 -12.151 2.436 1.00 91.88 115 GLU A O 1
ATOM 948 N N . ILE A 1 116 ? -8.200 -10.263 1.567 1.00 92.25 116 ILE A N 1
ATOM 949 C CA . ILE A 1 116 ? -7.937 -10.666 0.172 1.00 92.25 116 ILE A CA 1
ATOM 950 C C . ILE A 1 116 ? -6.430 -10.742 -0.110 1.00 92.25 116 ILE A C 1
ATOM 952 O O . ILE A 1 116 ? -5.982 -11.638 -0.827 1.00 92.25 116 ILE A O 1
ATOM 956 N N . PHE A 1 117 ? -5.634 -9.816 0.433 1.00 90.69 117 PHE A N 1
ATOM 957 C CA . PHE A 1 117 ? -4.177 -9.862 0.296 1.00 90.69 117 PHE A CA 1
ATOM 958 C C . PHE A 1 117 ? -3.577 -11.132 0.905 1.00 90.69 117 PHE A C 1
ATOM 960 O O . PHE A 1 117 ? -2.665 -11.715 0.321 1.00 90.69 117 PHE A O 1
ATOM 967 N N . GLU A 1 118 ? -4.092 -11.594 2.042 1.00 89.81 118 GLU A N 1
ATOM 968 C CA . GLU A 1 118 ? -3.645 -12.847 2.647 1.00 89.81 118 GLU A CA 1
ATOM 969 C C . GLU A 1 118 ? -3.909 -14.042 1.718 1.00 89.81 118 GLU A C 1
ATOM 971 O O . GLU A 1 118 ? -2.978 -14.805 1.455 1.00 89.81 118 GLU A O 1
ATOM 976 N N . ASP A 1 119 ? -5.101 -14.125 1.113 1.00 89.38 119 ASP A N 1
ATOM 977 C CA . ASP A 1 119 ? -5.429 -15.147 0.105 1.00 89.38 119 ASP A CA 1
ATOM 978 C C . ASP A 1 119 ? -4.472 -15.095 -1.105 1.00 89.38 119 ASP A C 1
ATOM 980 O O . ASP A 1 119 ? -4.042 -16.127 -1.628 1.00 89.38 119 ASP A O 1
ATOM 984 N N . ILE A 1 120 ? -4.107 -13.885 -1.545 1.00 87.88 120 ILE A N 1
ATOM 985 C CA . ILE A 1 120 ? -3.137 -13.664 -2.627 1.00 87.88 120 ILE A CA 1
ATOM 986 C C . ILE A 1 120 ? -1.759 -14.191 -2.242 1.00 87.88 120 ILE A C 1
ATOM 988 O O . ILE A 1 120 ? -1.147 -14.923 -3.018 1.00 87.88 120 ILE A O 1
ATOM 992 N N . MET A 1 121 ? -1.262 -13.844 -1.057 1.00 85.75 121 MET A N 1
ATOM 993 C CA . MET A 1 121 ? 0.063 -14.274 -0.615 1.00 85.75 121 MET A CA 1
ATOM 994 C C . MET A 1 121 ? 0.120 -15.771 -0.316 1.00 85.75 121 MET A C 1
ATOM 996 O O . MET A 1 121 ? 1.161 -16.399 -0.535 1.00 85.75 121 MET A O 1
ATOM 1000 N N . ASP A 1 122 ? -0.983 -16.359 0.153 1.00 85.50 122 ASP A N 1
ATOM 1001 C CA . ASP A 1 122 ? -1.090 -17.801 0.342 1.00 85.50 122 ASP A CA 1
ATOM 1002 C C . ASP A 1 122 ? -1.026 -18.559 -0.993 1.00 85.50 122 ASP A C 1
ATOM 1004 O O . ASP A 1 122 ? -0.408 -19.625 -1.041 1.00 85.50 122 ASP A O 1
ATOM 1008 N N . PHE A 1 123 ? -1.555 -17.976 -2.077 1.00 83.94 123 PHE A N 1
ATOM 1009 C CA . PHE A 1 123 ? -1.427 -18.514 -3.433 1.00 83.94 123 PHE A CA 1
ATOM 1010 C C . PHE A 1 123 ? -0.046 -18.264 -4.066 1.00 83.94 123 PHE A C 1
ATOM 1012 O O . PHE A 1 123 ? 0.533 -19.178 -4.647 1.00 83.94 123 PHE A O 1
ATOM 1019 N N . LEU A 1 124 ? 0.491 -17.042 -3.978 1.00 81.19 124 LEU A N 1
ATOM 1020 C CA . LEU A 1 124 ? 1.734 -16.660 -4.663 1.00 81.19 124 LEU A CA 1
ATOM 1021 C C . LEU A 1 124 ? 2.994 -17.266 -4.035 1.00 81.19 124 LEU A C 1
ATOM 1023 O O . LEU A 1 124 ? 3.976 -17.493 -4.738 1.00 81.19 124 LEU A O 1
ATOM 1027 N N . VAL A 1 125 ? 2.995 -17.497 -2.721 1.00 78.88 125 VAL A N 1
ATOM 1028 C CA . VAL A 1 125 ? 4.172 -17.994 -1.990 1.00 78.88 125 VAL A CA 1
ATOM 1029 C C . VAL A 1 125 ? 3.757 -19.140 -1.065 1.00 78.88 125 VAL A C 1
ATOM 1031 O O . VAL A 1 125 ? 3.810 -18.955 0.148 1.00 78.88 125 VAL A O 1
ATOM 1034 N N . PRO A 1 126 ? 3.273 -20.292 -1.569 1.00 74.06 126 PRO A N 1
ATOM 1035 C CA . PRO A 1 126 ? 2.674 -21.342 -0.742 1.00 74.06 126 PRO A CA 1
ATOM 1036 C C . PRO A 1 126 ? 3.667 -21.939 0.273 1.00 74.06 126 PRO A C 1
ATOM 1038 O O . PRO A 1 126 ? 4.835 -22.151 -0.034 1.00 74.06 126 PRO A O 1
ATOM 1041 N N . ARG A 1 127 ? 3.199 -22.243 1.495 1.00 66.94 127 ARG A N 1
ATOM 1042 C CA . ARG A 1 127 ? 4.040 -22.794 2.586 1.00 66.94 127 ARG A CA 1
ATOM 1043 C C . ARG A 1 127 ? 4.432 -24.261 2.395 1.00 66.94 127 ARG A C 1
ATOM 1045 O O . ARG A 1 127 ? 5.491 -24.668 2.856 1.00 66.94 127 ARG A O 1
ATOM 1052 N N . HIS A 1 128 ? 3.559 -25.055 1.776 1.00 57.72 128 HIS A N 1
ATOM 1053 C CA . HIS A 1 128 ? 3.652 -26.521 1.790 1.00 57.72 128 HIS A CA 1
ATOM 1054 C C . HIS A 1 128 ? 3.284 -27.175 0.446 1.00 57.72 128 HIS A C 1
ATOM 1056 O O . HIS A 1 128 ? 2.973 -28.360 0.418 1.00 57.72 128 HIS A O 1
ATOM 1062 N N . SER A 1 129 ? 3.258 -26.418 -0.657 1.00 57.81 129 SER A N 1
ATOM 1063 C CA . SER A 1 129 ? 2.802 -26.921 -1.960 1.00 57.81 129 SER A CA 1
ATOM 1064 C C . SER A 1 129 ? 3.864 -26.742 -3.040 1.00 57.81 129 SER A C 1
ATOM 1066 O O . SER A 1 129 ? 4.394 -25.644 -3.192 1.00 57.81 129 SER A O 1
ATOM 1068 N N . ASP A 1 130 ? 4.090 -27.795 -3.832 1.00 57.06 130 ASP A N 1
ATOM 1069 C CA . ASP A 1 130 ? 4.853 -27.763 -5.092 1.00 57.06 130 ASP A CA 1
ATOM 1070 C C . ASP A 1 130 ? 4.038 -27.163 -6.257 1.00 57.06 130 ASP A C 1
ATOM 1072 O O . ASP A 1 130 ? 4.501 -27.123 -7.402 1.00 57.06 130 ASP A O 1
ATOM 1076 N N . ALA A 1 131 ? 2.795 -26.732 -5.997 1.00 62.38 131 ALA A N 1
ATOM 1077 C CA . ALA A 1 131 ? 1.961 -26.089 -6.998 1.00 62.38 131 ALA A CA 1
ATOM 1078 C C . ALA A 1 131 ? 2.593 -24.758 -7.412 1.00 62.38 131 ALA A C 1
ATOM 1080 O O . ALA A 1 131 ? 2.598 -23.782 -6.667 1.00 62.38 131 ALA A O 1
ATOM 1081 N N . ASP A 1 132 ? 3.126 -24.757 -8.626 1.00 68.06 132 ASP A N 1
ATOM 1082 C CA . ASP A 1 132 ? 3.729 -23.601 -9.259 1.00 68.06 132 ASP A CA 1
ATOM 1083 C C . ASP A 1 132 ? 2.628 -22.580 -9.624 1.00 68.06 132 ASP A C 1
ATOM 1085 O O . ASP A 1 132 ? 1.831 -22.860 -10.529 1.00 68.06 132 ASP A O 1
ATOM 1089 N N . PRO A 1 133 ? 2.544 -21.408 -8.958 1.00 67.88 133 PRO A N 1
ATOM 1090 C CA . PRO A 1 133 ? 1.504 -20.408 -9.224 1.00 67.88 133 PRO A CA 1
ATOM 1091 C C . PRO A 1 133 ? 1.546 -19.894 -10.671 1.00 67.88 133 PRO A C 1
ATOM 1093 O O . PRO A 1 133 ? 0.537 -19.417 -11.193 1.00 67.88 133 PRO A O 1
ATOM 1096 N N . PHE A 1 134 ? 2.682 -20.060 -11.355 1.00 67.88 134 PHE A N 1
ATOM 1097 C CA . PHE A 1 134 ? 2.856 -19.717 -12.762 1.00 67.88 134 PHE A CA 1
ATOM 1098 C C . PHE A 1 134 ? 2.125 -20.674 -13.718 1.00 67.88 134 PHE A C 1
ATOM 1100 O O . PHE A 1 134 ? 1.923 -20.335 -14.882 1.00 67.88 134 PHE A O 1
ATOM 1107 N N . LYS A 1 135 ? 1.678 -21.844 -13.242 1.00 70.69 135 LYS A N 1
ATOM 1108 C CA . LYS A 1 135 ? 0.893 -22.813 -14.027 1.00 70.69 135 LYS A CA 1
ATOM 1109 C C . LYS A 1 135 ? -0.620 -22.596 -13.938 1.00 70.69 135 LYS A C 1
ATOM 1111 O O . LYS A 1 135 ? -1.360 -23.289 -14.630 1.00 70.69 135 LYS A O 1
ATOM 1116 N N . ALA A 1 136 ? -1.085 -21.655 -13.113 1.00 75.25 136 ALA A N 1
ATOM 1117 C CA . ALA A 1 136 ? -2.507 -21.371 -12.909 1.00 75.25 136 ALA A CA 1
ATOM 1118 C C . ALA A 1 136 ? -2.820 -19.856 -12.965 1.00 75.25 136 ALA A C 1
ATOM 1120 O O . ALA A 1 136 ? -3.328 -19.294 -11.988 1.00 75.25 136 ALA A O 1
ATOM 1121 N N . PRO A 1 137 ? -2.558 -19.173 -14.101 1.00 76.75 137 PRO A N 1
ATOM 1122 C CA . PRO A 1 137 ? -2.808 -17.732 -14.242 1.00 76.75 137 PRO A CA 1
ATOM 1123 C C . PRO A 1 137 ? -4.285 -17.356 -14.026 1.00 76.75 137 PRO A C 1
ATOM 1125 O O . PRO A 1 137 ? -4.584 -16.285 -13.495 1.00 76.75 137 PRO A O 1
ATOM 1128 N N . ASP A 1 138 ? -5.217 -18.261 -14.337 1.00 83.12 138 ASP A N 1
ATOM 1129 C CA . ASP A 1 138 ? -6.655 -18.066 -14.116 1.00 83.12 138 ASP A CA 1
ATOM 1130 C C . ASP A 1 138 ? -7.014 -17.836 -12.642 1.00 83.12 138 ASP A C 1
ATOM 1132 O O . ASP A 1 138 ? -7.921 -17.060 -12.322 1.00 83.12 138 ASP A O 1
ATOM 1136 N N . GLN A 1 139 ? -6.290 -18.478 -11.722 1.00 84.69 139 GLN A N 1
ATOM 1137 C CA . GLN A 1 139 ? -6.532 -18.340 -10.289 1.00 84.69 139 GLN A CA 1
ATOM 1138 C C . GLN A 1 139 ? -6.088 -16.961 -9.782 1.00 84.69 139 GLN A C 1
ATOM 1140 O O . GLN A 1 139 ? -6.793 -16.338 -8.986 1.00 84.69 139 GLN A O 1
ATOM 1145 N N . VAL A 1 140 ? -4.988 -16.430 -10.320 1.00 86.44 140 VAL A N 1
ATOM 1146 C CA . VAL A 1 140 ? -4.537 -15.057 -10.047 1.00 86.44 140 VAL A CA 1
ATOM 1147 C C . VAL A 1 140 ? -5.500 -14.039 -10.627 1.00 86.44 140 VAL A C 1
ATOM 1149 O O . VAL A 1 140 ? -5.870 -13.090 -9.941 1.00 86.44 140 VAL A O 1
ATOM 1152 N N . LEU A 1 141 ? -5.980 -14.257 -11.851 1.00 89.25 141 LEU A N 1
ATOM 1153 C CA . LEU A 1 141 ? -6.997 -13.400 -12.457 1.00 89.25 141 LEU A CA 1
ATOM 1154 C C . LEU A 1 141 ? -8.291 -13.383 -11.641 1.00 89.25 141 LEU A C 1
ATOM 1156 O O . LEU A 1 141 ? -8.926 -12.336 -11.528 1.00 89.25 141 LEU A O 1
ATOM 1160 N N . LYS A 1 142 ? -8.681 -14.507 -11.028 1.00 91.88 142 LYS A N 1
ATOM 1161 C CA . LYS A 1 142 ? -9.828 -14.556 -10.112 1.00 91.88 142 LYS A CA 1
ATOM 1162 C C . LYS A 1 142 ? -9.607 -13.675 -8.878 1.00 91.88 142 LYS A C 1
ATOM 1164 O O . LYS A 1 142 ? -10.511 -12.926 -8.509 1.00 91.88 142 LYS A O 1
ATOM 1169 N N . LEU A 1 143 ? -8.422 -13.727 -8.268 1.00 91.81 143 LEU A N 1
ATOM 1170 C CA . LEU A 1 143 ? -8.068 -12.881 -7.121 1.00 91.81 143 LEU A CA 1
ATOM 1171 C C . LEU A 1 143 ? -7.980 -11.398 -7.510 1.00 91.81 143 LEU A C 1
ATOM 1173 O O . LEU A 1 143 ? -8.534 -10.546 -6.819 1.00 91.81 143 LEU A O 1
ATOM 1177 N N . TYR A 1 144 ? -7.384 -11.094 -8.663 1.00 93.12 144 TYR A N 1
ATOM 1178 C CA . TYR A 1 144 ? -7.351 -9.748 -9.230 1.00 93.12 144 TYR A CA 1
ATOM 1179 C C . TYR A 1 144 ? -8.768 -9.204 -9.463 1.00 93.12 144 TYR A C 1
ATOM 1181 O O . TYR A 1 144 ? -9.097 -8.114 -9.007 1.00 93.12 144 TYR A O 1
ATOM 1189 N N . ARG A 1 145 ? -9.657 -9.983 -10.095 1.00 93.88 145 ARG A N 1
ATOM 1190 C CA . ARG A 1 145 ? -11.066 -9.599 -10.300 1.00 93.88 145 ARG A CA 1
ATOM 1191 C C . ARG A 1 145 ? -11.805 -9.386 -8.983 1.00 93.88 145 ARG A C 1
ATOM 1193 O O . ARG A 1 145 ? -12.634 -8.487 -8.914 1.00 93.88 145 ARG A O 1
ATOM 1200 N N . ARG A 1 146 ? -11.501 -10.169 -7.942 1.00 95.00 146 ARG A N 1
ATOM 1201 C CA . ARG A 1 146 ? -12.070 -9.976 -6.600 1.00 95.00 146 ARG A CA 1
ATOM 1202 C C . ARG A 1 146 ? -11.642 -8.639 -5.992 1.00 95.00 146 ARG A C 1
ATOM 1204 O O . ARG A 1 146 ? -12.492 -7.954 -5.436 1.00 95.00 146 ARG A O 1
ATOM 1211 N N . LEU A 1 147 ? -10.378 -8.234 -6.149 1.00 94.62 147 LEU A N 1
ATOM 1212 C CA . LEU A 1 147 ? -9.935 -6.890 -5.758 1.00 94.62 147 LEU A CA 1
ATOM 1213 C C . LEU A 1 147 ? -10.681 -5.819 -6.555 1.00 94.62 147 LEU A C 1
ATOM 1215 O O . LEU A 1 147 ? -11.247 -4.905 -5.976 1.00 94.62 147 LEU A O 1
ATOM 1219 N N . ILE A 1 148 ? -10.755 -5.946 -7.878 1.00 94.44 148 ILE A N 1
ATOM 1220 C CA . ILE A 1 148 ? -11.470 -4.969 -8.707 1.00 94.44 148 ILE A CA 1
ATOM 1221 C C . ILE A 1 148 ? -12.954 -4.866 -8.309 1.00 94.44 148 ILE A C 1
ATOM 1223 O O . ILE A 1 148 ? -13.477 -3.761 -8.190 1.00 94.44 148 ILE A O 1
ATOM 1227 N N . ALA A 1 149 ? -13.616 -5.987 -8.020 1.00 94.75 149 ALA A N 1
ATOM 1228 C CA . ALA A 1 149 ? -14.982 -5.996 -7.502 1.00 94.75 149 ALA A CA 1
ATOM 1229 C C . ALA A 1 149 ? -15.092 -5.289 -6.141 1.00 94.75 149 ALA A C 1
ATOM 1231 O O . ALA A 1 149 ? -16.005 -4.486 -5.959 1.00 94.75 149 ALA A O 1
ATOM 1232 N N . LEU A 1 150 ? -14.139 -5.517 -5.224 1.00 93.69 150 LEU A N 1
ATOM 1233 C CA . LEU A 1 150 ? -14.066 -4.779 -3.960 1.00 93.69 150 LEU A CA 1
ATOM 1234 C C . LEU A 1 150 ? -13.969 -3.270 -4.225 1.00 93.69 150 LEU A C 1
ATOM 1236 O O . LEU A 1 150 ? -14.767 -2.524 -3.666 1.00 93.69 150 LEU A O 1
ATOM 1240 N N . LYS A 1 151 ? -13.082 -2.829 -5.131 1.00 92.25 151 LYS A N 1
ATOM 1241 C CA . LYS A 1 151 ? -12.920 -1.408 -5.498 1.00 92.25 151 LYS A CA 1
ATOM 1242 C C . LYS A 1 151 ? -14.242 -0.773 -5.936 1.00 92.25 151 LYS A C 1
ATOM 1244 O O . LYS A 1 151 ? -14.557 0.325 -5.498 1.00 92.25 151 LYS A O 1
ATOM 1249 N N . TYR A 1 152 ? -15.020 -1.468 -6.767 1.00 90.38 152 TYR A N 1
ATOM 1250 C CA . TYR A 1 152 ? -16.313 -0.971 -7.253 1.00 90.38 152 TYR A CA 1
ATOM 1251 C C . TYR A 1 152 ? -17.443 -1.037 -6.219 1.00 90.38 152 TYR A C 1
ATOM 1253 O O . TYR A 1 152 ? -18.427 -0.320 -6.360 1.00 90.38 152 TYR A O 1
ATOM 1261 N N . SER A 1 153 ? -17.316 -1.869 -5.184 1.00 91.25 153 SER A N 1
ATOM 1262 C CA . SER A 1 153 ? -18.277 -1.922 -4.074 1.00 91.25 153 SER A CA 1
ATOM 1263 C C . SER A 1 153 ? -18.041 -0.866 -2.989 1.00 91.25 153 SER A C 1
ATOM 1265 O O . SER A 1 153 ? -18.848 -0.759 -2.065 1.00 91.25 153 SER A O 1
ATOM 1267 N N . LEU A 1 154 ? -16.944 -0.103 -3.072 1.00 90.44 154 LEU A N 1
ATOM 1268 C CA . LEU A 1 154 ? -16.616 0.897 -2.061 1.00 90.44 154 LEU A CA 1
ATOM 1269 C C . LEU A 1 154 ? -17.659 2.029 -2.036 1.00 90.44 154 LEU A C 1
ATOM 1271 O O . LEU A 1 154 ? -18.117 2.474 -3.093 1.00 90.44 154 LEU A O 1
ATOM 1275 N N . PRO A 1 155 ? -18.002 2.544 -0.842 1.00 86.62 155 PRO A N 1
ATOM 1276 C CA . PRO A 1 155 ? -18.868 3.709 -0.712 1.00 86.62 155 PRO A CA 1
ATOM 1277 C C . PRO A 1 155 ? -18.326 4.943 -1.443 1.00 86.62 155 PRO A C 1
ATOM 1279 O O . PRO A 1 155 ? -17.116 5.114 -1.564 1.00 86.62 155 PRO A O 1
ATOM 1282 N N . GLU A 1 156 ? -19.214 5.858 -1.836 1.00 83.69 156 GLU A N 1
ATOM 1283 C CA . GLU A 1 156 ? -18.875 7.074 -2.595 1.00 83.69 156 GLU A CA 1
ATOM 1284 C C . GLU A 1 156 ? -17.776 7.931 -1.938 1.00 83.69 156 GLU A C 1
ATOM 1286 O O . GLU A 1 156 ? -16.831 8.342 -2.604 1.00 83.69 156 GLU A O 1
ATOM 1291 N N . PHE A 1 157 ? -17.821 8.127 -0.613 1.00 80.50 157 PHE A N 1
ATOM 1292 C CA . PHE A 1 157 ? -16.798 8.893 0.127 1.00 80.50 157 PHE A CA 1
ATOM 1293 C C . PHE A 1 157 ? -15.401 8.246 0.103 1.00 80.50 157 PHE A C 1
ATOM 1295 O O . PHE A 1 157 ? -14.392 8.894 0.393 1.00 80.50 157 PHE A O 1
ATOM 1302 N N . LEU A 1 158 ? -15.355 6.951 -0.208 1.00 83.88 158 LEU A N 1
ATOM 1303 C CA . LEU A 1 158 ? -14.157 6.147 -0.368 1.00 83.88 158 LEU A CA 1
ATOM 1304 C C . LEU A 1 158 ? -13.809 5.940 -1.839 1.00 83.88 158 LEU A C 1
ATOM 1306 O O . LEU A 1 158 ? -12.911 5.157 -2.103 1.00 83.88 158 LEU A O 1
ATOM 1310 N N . GLN A 1 159 ? -14.460 6.593 -2.803 1.00 79.44 159 GLN A N 1
ATOM 1311 C CA . GLN A 1 159 ? -14.021 6.569 -4.200 1.00 79.44 159 GLN A CA 1
ATOM 1312 C C . GLN A 1 159 ? -12.808 7.493 -4.383 1.00 79.44 159 GLN A C 1
ATOM 1314 O O . GLN A 1 159 ? -12.778 8.606 -3.857 1.00 79.44 159 GLN A O 1
ATOM 1319 N N . ALA A 1 160 ? -11.786 7.025 -5.109 1.00 67.19 160 ALA A N 1
ATOM 1320 C CA . ALA A 1 160 ? -10.487 7.704 -5.235 1.00 67.19 160 ALA A CA 1
ATOM 1321 C C . ALA A 1 160 ? -10.590 9.143 -5.766 1.00 67.19 160 ALA A C 1
ATOM 1323 O O . ALA A 1 160 ? -9.782 9.993 -5.410 1.00 67.19 160 ALA A O 1
ATOM 1324 N N . GLU A 1 161 ? -11.586 9.402 -6.610 1.00 69.12 161 GLU A N 1
ATOM 1325 C CA . GLU A 1 161 ? -11.815 10.688 -7.276 1.00 69.12 161 GLU A CA 1
ATOM 1326 C C . GLU A 1 161 ? -12.450 11.732 -6.344 1.00 69.12 161 GLU A C 1
ATOM 1328 O O . GLU A 1 161 ? -12.282 12.931 -6.556 1.00 69.12 161 GLU A O 1
ATOM 1333 N N . SER A 1 162 ? -13.134 11.278 -5.291 1.00 69.94 162 SER A N 1
ATOM 1334 C CA . SER A 1 162 ? -13.955 12.118 -4.410 1.00 69.94 162 SER A CA 1
ATOM 1335 C C . SER A 1 162 ? -13.337 12.323 -3.027 1.00 69.94 162 SER A C 1
ATOM 1337 O O . SER A 1 162 ? -13.796 13.174 -2.264 1.00 69.94 162 SER A O 1
ATOM 1339 N N . SER A 1 163 ? -12.315 11.538 -2.670 1.00 78.12 163 SER A N 1
ATOM 1340 C CA . SER A 1 163 ? -11.788 11.511 -1.308 1.00 78.12 163 SER A CA 1
ATOM 1341 C C . SER A 1 163 ? -10.535 12.361 -1.135 1.00 78.12 163 SER A C 1
ATOM 1343 O O . SER A 1 163 ? -9.506 12.136 -1.769 1.00 78.12 163 SER A O 1
ATOM 1345 N N . THR A 1 164 ? -10.604 13.312 -0.209 1.00 83.75 164 THR A N 1
ATOM 1346 C CA . THR A 1 164 ? -9.462 14.128 0.221 1.00 83.75 164 THR A CA 1
ATOM 1347 C C . THR A 1 164 ? -8.896 13.669 1.560 1.00 83.75 164 THR A C 1
ATOM 1349 O O . THR A 1 164 ? -7.823 14.119 1.937 1.00 83.75 164 THR A O 1
ATOM 1352 N N . LEU A 1 165 ? -9.579 12.768 2.279 1.00 88.75 165 LEU A N 1
ATOM 1353 C CA . LEU A 1 165 ? -9.184 12.331 3.618 1.00 88.75 165 LEU A CA 1
ATOM 1354 C C . LEU A 1 165 ? -7.824 11.611 3.608 1.00 88.75 165 LEU A C 1
ATOM 1356 O O . LEU A 1 165 ? -7.638 10.696 2.801 1.00 88.75 165 LEU A O 1
ATOM 1360 N N . PRO A 1 166 ? -6.913 11.903 4.562 1.00 89.44 166 PRO A N 1
ATOM 1361 C CA . PRO A 1 166 ? -5.601 11.255 4.631 1.00 89.44 166 PRO A CA 1
ATOM 1362 C C . PRO A 1 166 ? -5.693 9.725 4.659 1.00 89.44 166 PRO A C 1
ATOM 1364 O O . PRO A 1 166 ? -4.992 9.043 3.916 1.00 89.44 166 PRO A O 1
ATOM 1367 N N . ALA A 1 167 ? -6.603 9.186 5.477 1.00 89.31 167 ALA A N 1
ATOM 1368 C CA . ALA A 1 167 ? -6.792 7.745 5.628 1.00 89.31 167 ALA A CA 1
ATOM 1369 C C . ALA A 1 167 ? -7.339 7.084 4.350 1.00 89.31 167 ALA A C 1
ATOM 1371 O O . ALA A 1 167 ? -6.940 5.975 4.013 1.00 89.31 167 ALA A O 1
ATOM 1372 N N . ALA A 1 168 ? -8.202 7.775 3.599 1.00 91.62 168 ALA A N 1
ATOM 1373 C CA . ALA A 1 168 ? -8.723 7.266 2.333 1.00 91.62 168 ALA A CA 1
ATOM 1374 C C . ALA A 1 168 ? -7.656 7.281 1.226 1.00 91.62 168 ALA A C 1
ATOM 1376 O O . ALA A 1 168 ? -7.523 6.314 0.477 1.00 91.62 168 ALA A O 1
ATOM 1377 N N . LEU A 1 169 ? -6.847 8.343 1.155 1.00 92.38 169 LEU A N 1
ATOM 1378 C CA . LEU A 1 169 ? -5.703 8.405 0.242 1.00 92.38 169 LEU A CA 1
ATOM 1379 C C . LEU A 1 169 ? -4.694 7.290 0.557 1.00 92.38 169 LEU A C 1
ATOM 1381 O O . LEU A 1 169 ? -4.252 6.582 -0.349 1.00 92.38 169 LEU A O 1
ATOM 1385 N N . GLN A 1 170 ? -4.391 7.070 1.839 1.00 91.88 170 GLN A N 1
ATOM 1386 C CA . GLN A 1 170 ? -3.517 5.983 2.280 1.00 91.88 170 GLN A CA 1
ATOM 1387 C C . GLN A 1 170 ? -4.098 4.600 1.946 1.00 91.88 170 GLN A C 1
ATOM 1389 O O . GLN A 1 170 ? -3.359 3.724 1.487 1.00 91.88 170 GLN A O 1
ATOM 1394 N N . PHE A 1 171 ? -5.408 4.401 2.122 1.00 93.44 171 PHE A N 1
ATOM 1395 C CA . PHE A 1 171 ? -6.101 3.178 1.715 1.00 93.44 171 PHE A CA 1
ATOM 1396 C C . PHE A 1 171 ? -5.866 2.876 0.228 1.00 93.44 171 PHE A C 1
ATOM 1398 O O . PHE A 1 171 ? -5.465 1.761 -0.106 1.00 93.44 171 PHE A O 1
ATOM 1405 N N . TYR A 1 172 ? -6.007 3.866 -0.660 1.00 93.31 172 TYR A N 1
ATOM 1406 C CA . TYR A 1 172 ? -5.772 3.676 -2.096 1.00 93.31 172 TYR A CA 1
ATOM 1407 C C . TYR A 1 172 ? -4.324 3.363 -2.452 1.00 93.31 172 TYR A C 1
ATOM 1409 O O . TYR A 1 172 ? -4.079 2.487 -3.281 1.00 93.31 172 TYR A O 1
ATOM 1417 N N . VAL A 1 173 ? -3.364 4.004 -1.782 1.00 93.81 173 VAL A N 1
ATOM 1418 C CA . VAL A 1 173 ? -1.944 3.661 -1.939 1.00 93.81 173 VAL A CA 1
ATOM 1419 C C . VAL A 1 173 ? -1.713 2.180 -1.627 1.00 93.81 173 VAL A C 1
ATOM 1421 O O . VAL A 1 173 ? -1.048 1.482 -2.393 1.00 93.81 173 VAL A O 1
ATOM 1424 N N . ASN A 1 174 ? -2.298 1.669 -0.540 1.00 92.75 174 ASN A N 1
ATOM 1425 C CA . ASN A 1 174 ? -2.187 0.252 -0.184 1.00 92.75 174 ASN A CA 1
ATOM 1426 C C . ASN A 1 174 ? -2.923 -0.658 -1.175 1.00 92.75 174 ASN A C 1
ATOM 1428 O O . ASN A 1 174 ? -2.410 -1.717 -1.537 1.00 92.75 174 ASN A O 1
ATOM 1432 N N . PHE A 1 175 ? -4.105 -0.243 -1.626 1.00 94.50 175 PHE A N 1
ATOM 1433 C CA . PHE A 1 175 ? -4.918 -0.981 -2.585 1.00 94.50 175 PHE A CA 1
ATOM 1434 C C . PHE A 1 175 ? -4.154 -1.241 -3.885 1.00 94.50 175 PHE A C 1
ATOM 1436 O O . PHE A 1 175 ? -4.037 -2.380 -4.341 1.00 94.50 175 PHE A O 1
ATOM 1443 N N . ASP A 1 176 ? -3.571 -0.192 -4.459 1.00 94.56 176 ASP A N 1
ATOM 1444 C CA . ASP A 1 176 ? -2.827 -0.302 -5.708 1.00 94.56 176 ASP A CA 1
ATOM 1445 C C . ASP A 1 176 ? -1.495 -1.033 -5.529 1.00 94.56 176 ASP A C 1
ATOM 1447 O O . ASP A 1 176 ? -1.071 -1.764 -6.424 1.00 94.56 176 ASP A O 1
ATOM 1451 N N . LEU A 1 177 ? -0.852 -0.925 -4.360 1.00 92.06 177 LEU A N 1
ATOM 1452 C CA . LEU A 1 177 ? 0.320 -1.742 -4.038 1.00 92.06 177 LEU A CA 1
ATOM 1453 C C . LEU A 1 177 ? -0.008 -3.237 -4.023 1.00 92.06 177 LEU A C 1
ATOM 1455 O O . LEU A 1 177 ? 0.789 -4.046 -4.510 1.00 92.06 177 LEU A O 1
ATOM 1459 N N . ILE A 1 178 ? -1.175 -3.614 -3.500 1.00 92.69 178 ILE A N 1
ATOM 1460 C CA . ILE A 1 178 ? -1.654 -4.998 -3.522 1.00 92.69 178 ILE A CA 1
ATOM 1461 C C . ILE A 1 178 ? -1.921 -5.436 -4.967 1.00 92.69 178 ILE A C 1
ATOM 1463 O O . ILE A 1 178 ? -1.442 -6.496 -5.371 1.00 92.69 178 ILE A O 1
ATOM 1467 N N . LEU A 1 179 ? -2.577 -4.606 -5.785 1.00 93.38 179 LEU A N 1
ATOM 1468 C CA . LEU A 1 179 ? -2.770 -4.896 -7.213 1.00 93.38 179 LEU A CA 1
ATOM 1469 C C . LEU A 1 179 ? -1.436 -5.085 -7.947 1.00 93.38 179 LEU A C 1
ATOM 1471 O O . LEU A 1 179 ? -1.271 -6.044 -8.699 1.00 93.38 179 LEU A O 1
ATOM 1475 N N . MET A 1 180 ? -0.449 -4.219 -7.702 1.00 90.12 180 MET A N 1
ATOM 1476 C CA . MET A 1 180 ? 0.894 -4.385 -8.258 1.00 90.12 180 MET A CA 1
ATOM 1477 C C . MET A 1 180 ? 1.544 -5.693 -7.804 1.00 90.12 180 MET A C 1
ATOM 1479 O O . MET A 1 180 ? 2.231 -6.330 -8.597 1.00 90.12 180 MET A O 1
ATOM 1483 N N . SER A 1 181 ? 1.346 -6.094 -6.550 1.00 85.12 181 SER A N 1
ATOM 1484 C CA . SER A 1 181 ? 1.916 -7.319 -5.978 1.00 85.12 181 SER A CA 1
ATOM 1485 C C . SER A 1 181 ? 1.330 -8.581 -6.617 1.00 85.12 181 SER A C 1
ATOM 1487 O O . SER A 1 181 ? 2.081 -9.503 -6.929 1.00 85.12 181 SER A O 1
ATOM 1489 N N . VAL A 1 182 ? 0.027 -8.575 -6.924 1.00 88.19 182 VAL A N 1
ATOM 1490 C CA . VAL A 1 182 ? -0.662 -9.641 -7.677 1.00 88.19 182 VAL A CA 1
ATOM 1491 C C . VAL A 1 182 ? -0.090 -9.803 -9.086 1.00 88.19 182 VAL A C 1
ATOM 1493 O O . VAL A 1 182 ? 0.112 -10.921 -9.552 1.00 88.19 182 VAL A O 1
ATOM 1496 N N . LEU A 1 183 ? 0.173 -8.689 -9.773 1.00 87.88 183 LEU A N 1
ATOM 1497 C CA . LEU A 1 183 ? 0.636 -8.695 -11.165 1.00 87.88 183 LEU A CA 1
ATOM 1498 C C . LEU A 1 183 ? 2.132 -8.993 -11.300 1.00 87.88 183 LEU A C 1
ATOM 1500 O O . LEU A 1 183 ? 2.571 -9.472 -12.344 1.00 87.88 183 LEU A O 1
ATOM 1504 N N . ARG A 1 184 ? 2.916 -8.705 -10.256 1.00 84.06 184 ARG A N 1
ATOM 1505 C CA . ARG A 1 184 ? 4.383 -8.732 -10.284 1.00 84.06 184 ARG A CA 1
ATOM 1506 C C . ARG A 1 184 ? 5.004 -10.031 -10.788 1.00 84.06 184 ARG A C 1
ATOM 1508 O O . ARG A 1 184 ? 5.898 -9.941 -11.627 1.00 84.06 184 ARG A O 1
ATOM 1515 N N . PRO A 1 185 ? 4.559 -11.216 -10.342 1.00 83.94 185 PRO A N 1
ATOM 1516 C CA . PRO A 1 185 ? 5.125 -12.468 -10.831 1.00 83.94 185 PRO A CA 1
ATOM 1517 C C . PRO A 1 185 ? 4.915 -12.657 -12.341 1.00 83.94 185 PRO A C 1
ATOM 1519 O O . PRO A 1 185 ? 5.709 -13.320 -12.989 1.00 83.94 185 PRO A O 1
ATOM 1522 N N . PHE A 1 186 ? 3.899 -12.030 -12.933 1.00 85.12 186 PHE A N 1
ATOM 1523 C CA . PHE A 1 186 ? 3.455 -12.303 -14.300 1.00 85.12 186 PHE A CA 1
ATOM 1524 C C . PHE A 1 186 ? 3.938 -11.272 -15.330 1.00 85.12 186 PHE A C 1
ATOM 1526 O O . PHE A 1 186 ? 3.420 -11.236 -16.437 1.00 85.12 186 PHE A O 1
ATOM 1533 N N . TYR A 1 187 ? 4.927 -10.428 -15.015 1.00 86.00 187 TYR A N 1
ATOM 1534 C CA . TYR A 1 187 ? 5.384 -9.373 -15.938 1.00 86.00 187 TYR A CA 1
ATOM 1535 C C . TYR A 1 187 ? 5.905 -9.870 -17.288 1.00 86.00 187 TYR A C 1
ATOM 1537 O O . TYR A 1 187 ? 5.784 -9.140 -18.269 1.00 86.00 187 TYR A O 1
ATOM 1545 N N . ASP A 1 188 ? 6.469 -11.077 -17.333 1.00 83.94 188 ASP A N 1
ATOM 1546 C CA . ASP A 1 188 ? 6.976 -11.686 -18.567 1.00 83.94 188 ASP A CA 1
ATOM 1547 C C . ASP A 1 188 ? 5.914 -12.550 -19.275 1.00 83.94 188 ASP A C 1
ATOM 1549 O O . ASP A 1 188 ? 6.192 -13.155 -20.311 1.00 83.94 188 ASP A O 1
ATOM 1553 N N . VAL A 1 189 ? 4.696 -12.630 -18.726 1.00 84.50 189 VAL A N 1
ATOM 1554 C CA . VAL A 1 189 ? 3.584 -13.376 -19.323 1.00 84.50 189 VAL A CA 1
ATOM 1555 C C . VAL A 1 189 ? 2.872 -12.496 -20.340 1.00 84.50 189 VAL A C 1
ATOM 1557 O O . VAL A 1 189 ? 2.498 -11.356 -20.061 1.00 84.50 189 VAL A O 1
ATOM 1560 N N . ALA A 1 190 ? 2.677 -13.041 -21.538 1.00 85.31 190 ALA A N 1
ATOM 1561 C CA . ALA A 1 190 ? 2.028 -12.329 -22.625 1.00 85.31 190 ALA A CA 1
ATOM 1562 C C . ALA A 1 190 ? 0.534 -12.086 -22.336 1.00 85.31 190 ALA A C 1
ATOM 1564 O O . ALA A 1 190 ? -0.135 -12.861 -21.651 1.00 85.31 190 ALA A O 1
ATOM 1565 N N . LYS A 1 191 ? 0.002 -10.990 -22.884 1.00 89.69 191 LYS A N 1
ATOM 1566 C CA . LYS A 1 191 ? -1.374 -10.519 -22.650 1.00 89.69 191 LYS A CA 1
ATOM 1567 C C . LYS A 1 191 ? -2.440 -11.577 -22.964 1.00 89.69 191 LYS A C 1
ATOM 1569 O O . LYS A 1 191 ? -3.437 -11.686 -22.256 1.00 89.69 191 LYS A O 1
ATOM 1574 N N . ASP A 1 192 ? -2.244 -12.343 -24.029 1.00 87.25 192 ASP A N 1
ATOM 1575 C CA . ASP A 1 192 ? -3.109 -13.450 -24.450 1.00 87.25 192 ASP A CA 1
ATOM 1576 C C . ASP A 1 192 ? -3.113 -14.609 -23.441 1.00 87.25 192 ASP A C 1
ATOM 1578 O O . ASP A 1 192 ? -4.152 -15.222 -23.212 1.00 87.25 192 ASP A O 1
ATOM 1582 N N . GLN A 1 193 ? -1.981 -14.850 -22.780 1.00 84.00 193 GLN A N 1
ATOM 1583 C CA . GLN A 1 193 ? -1.818 -15.886 -21.756 1.00 84.00 193 GLN A CA 1
ATOM 1584 C C . GLN A 1 193 ? -2.296 -15.441 -20.366 1.00 84.00 193 GLN A C 1
ATOM 1586 O O . GLN A 1 193 ? -2.520 -16.280 -19.496 1.00 84.00 193 GLN A O 1
ATOM 1591 N N . PHE A 1 194 ? -2.492 -14.136 -20.154 1.00 87.06 194 PHE A N 1
ATOM 1592 C CA . PHE A 1 194 ? -2.983 -13.564 -18.898 1.00 87.06 194 PHE A CA 1
ATOM 1593 C C . PHE A 1 194 ? -4.374 -12.926 -19.051 1.00 87.06 194 PHE A C 1
ATOM 1595 O O . PHE A 1 194 ? -4.648 -11.815 -18.595 1.00 87.06 194 PHE A O 1
ATOM 1602 N N . GLY A 1 195 ? -5.286 -13.638 -19.721 1.00 85.06 195 GLY A N 1
ATOM 1603 C CA . GLY A 1 195 ? -6.707 -13.279 -19.775 1.00 85.06 195 GLY A CA 1
ATOM 1604 C C . GLY A 1 195 ? -7.004 -11.931 -20.438 1.00 85.06 195 GLY A C 1
ATOM 1605 O O . GLY A 1 195 ? -7.996 -11.287 -20.093 1.00 85.06 195 GLY A O 1
ATOM 1606 N N . GLY A 1 196 ? -6.145 -11.485 -21.358 1.00 87.81 196 GLY A N 1
ATOM 1607 C CA . GLY A 1 196 ? -6.283 -10.216 -22.068 1.00 87.81 196 GLY A CA 1
ATOM 1608 C C . GLY A 1 196 ? -5.750 -8.999 -21.306 1.00 87.81 196 GLY A C 1
ATOM 1609 O O . GLY A 1 196 ? -5.865 -7.884 -21.816 1.00 87.81 196 GLY A O 1
ATOM 1610 N N . LEU A 1 197 ? -5.162 -9.182 -20.122 1.00 90.69 197 LEU A N 1
ATOM 1611 C CA . LEU A 1 197 ? -4.528 -8.125 -19.336 1.00 90.69 197 LEU A CA 1
ATOM 1612 C C . LEU A 1 197 ? -3.007 -8.184 -19.534 1.00 90.69 197 LEU A C 1
ATOM 1614 O O . LEU A 1 197 ? -2.435 -9.265 -19.514 1.00 90.69 197 LEU A O 1
ATOM 1618 N N . ASP A 1 198 ? -2.349 -7.038 -19.717 1.00 91.88 198 ASP A N 1
ATOM 1619 C CA . ASP A 1 198 ? -0.882 -6.949 -19.737 1.00 91.88 198 ASP A CA 1
ATOM 1620 C C . ASP A 1 198 ? -0.386 -6.663 -18.308 1.00 91.88 198 ASP A C 1
ATOM 1622 O O . ASP A 1 198 ? -0.529 -5.529 -17.837 1.00 91.88 198 ASP A O 1
ATOM 1626 N N . PRO A 1 199 ? 0.201 -7.641 -17.590 1.00 90.06 199 PRO A N 1
ATOM 1627 C CA . PRO A 1 199 ? 0.558 -7.458 -16.184 1.00 90.06 199 PRO A CA 1
ATOM 1628 C C . PRO A 1 199 ? 1.595 -6.355 -15.982 1.00 90.06 199 PRO A C 1
ATOM 1630 O O . PRO A 1 199 ? 1.554 -5.626 -14.984 1.00 90.06 199 PRO A O 1
ATOM 1633 N N . LYS A 1 200 ? 2.524 -6.206 -16.934 1.00 88.75 200 LYS A N 1
ATOM 1634 C CA . LYS A 1 200 ? 3.599 -5.223 -16.858 1.00 88.75 200 LYS A CA 1
ATOM 1635 C C . LYS A 1 200 ? 3.043 -3.815 -17.037 1.00 88.75 200 LYS A C 1
ATOM 1637 O O . LYS A 1 200 ? 3.288 -2.979 -16.161 1.00 88.75 200 LYS A O 1
ATOM 1642 N N . ALA A 1 201 ? 2.285 -3.574 -18.105 1.00 90.12 201 ALA A N 1
ATOM 1643 C CA . ALA A 1 201 ? 1.690 -2.270 -18.391 1.00 90.12 201 ALA A CA 1
ATOM 1644 C C . ALA A 1 201 ? 0.648 -1.873 -17.333 1.00 90.12 201 ALA A C 1
ATOM 1646 O O . ALA A 1 201 ? 0.668 -0.749 -16.830 1.00 90.12 201 ALA A O 1
ATOM 1647 N N . THR A 1 202 ? -0.211 -2.806 -16.911 1.00 92.75 202 THR A N 1
ATOM 1648 C CA . THR A 1 202 ? -1.201 -2.553 -15.855 1.00 92.75 202 THR A CA 1
ATOM 1649 C C . THR A 1 202 ? -0.529 -2.235 -14.515 1.00 92.75 202 THR A C 1
ATOM 1651 O O . THR A 1 202 ? -0.957 -1.327 -13.807 1.00 92.75 202 THR A O 1
ATOM 1654 N N . SER A 1 203 ? 0.575 -2.903 -14.172 1.00 91.25 203 SER A N 1
ATOM 1655 C CA . SER A 1 203 ? 1.346 -2.552 -12.974 1.00 91.25 203 SER A CA 1
ATOM 1656 C C . SER A 1 203 ? 1.977 -1.155 -13.048 1.00 91.25 203 SER A C 1
ATOM 1658 O O . SER A 1 203 ? 2.025 -0.459 -12.034 1.00 91.25 203 SER A O 1
ATOM 1660 N N . GLN A 1 204 ? 2.457 -0.724 -14.219 1.00 90.56 204 GLN A N 1
ATOM 1661 C CA . GLN A 1 204 ? 2.973 0.638 -14.395 1.00 90.56 204 GLN A CA 1
ATOM 1662 C C . GLN A 1 204 ? 1.865 1.684 -14.229 1.00 90.56 204 GLN A C 1
ATOM 1664 O O . GLN A 1 204 ? 2.097 2.704 -13.588 1.00 90.56 204 GLN A O 1
ATOM 1669 N N . PHE A 1 205 ? 0.660 1.408 -14.739 1.00 92.75 205 PHE A N 1
ATOM 1670 C CA . PHE A 1 205 ? -0.509 2.256 -14.507 1.00 92.75 205 PHE A CA 1
ATOM 1671 C C . PHE A 1 205 ? -0.786 2.435 -13.006 1.00 92.75 205 PHE A C 1
ATOM 1673 O O . PHE A 1 205 ? -0.938 3.566 -12.548 1.00 92.75 205 PHE A O 1
ATOM 1680 N N . TYR A 1 206 ? -0.767 1.353 -12.219 1.00 94.31 206 TYR A N 1
ATOM 1681 C CA . TYR A 1 206 ? -0.937 1.453 -10.765 1.00 94.31 206 TYR A CA 1
ATOM 1682 C C . TYR A 1 206 ? 0.187 2.226 -10.080 1.00 94.31 206 TYR A C 1
ATOM 1684 O O . TYR A 1 206 ? -0.095 3.011 -9.182 1.00 94.31 206 TYR A O 1
ATOM 1692 N N . ALA A 1 207 ? 1.439 2.085 -10.524 1.00 93.06 207 ALA A N 1
ATOM 1693 C CA . ALA A 1 207 ? 2.534 2.902 -10.001 1.00 93.06 207 ALA A CA 1
ATOM 1694 C C . ALA A 1 207 ? 2.281 4.403 -10.233 1.00 93.06 207 ALA A C 1
ATOM 1696 O O . ALA A 1 207 ? 2.480 5.217 -9.334 1.00 93.06 207 ALA A O 1
ATOM 1697 N N . SER A 1 208 ? 1.796 4.776 -11.419 1.00 93.94 208 SER A N 1
ATOM 1698 C CA . SER A 1 208 ? 1.436 6.162 -11.726 1.00 93.94 208 SER A CA 1
ATOM 1699 C C . SER A 1 208 ? 0.235 6.648 -10.913 1.00 93.94 208 SER A C 1
ATOM 1701 O O . SER A 1 208 ? 0.258 7.779 -10.429 1.00 93.94 208 SER A O 1
ATOM 1703 N N . HIS A 1 209 ? -0.774 5.796 -10.700 1.00 94.75 209 HIS A N 1
ATOM 1704 C CA . HIS A 1 209 ? -1.921 6.122 -9.852 1.00 94.75 209 HIS A CA 1
ATOM 1705 C C . HIS A 1 209 ? -1.503 6.328 -8.389 1.00 94.75 209 HIS A C 1
ATOM 1707 O O . HIS A 1 209 ? -1.801 7.385 -7.841 1.00 94.75 209 HIS A O 1
ATOM 1713 N N . ILE A 1 210 ? -0.700 5.425 -7.804 1.00 95.25 210 ILE A N 1
ATOM 1714 C CA . ILE A 1 210 ? -0.113 5.589 -6.459 1.00 95.25 210 ILE A CA 1
ATOM 1715 C C . ILE A 1 210 ? 0.602 6.932 -6.351 1.00 95.25 210 ILE A C 1
ATOM 1717 O O . ILE A 1 210 ? 0.369 7.686 -5.407 1.00 95.25 210 ILE A O 1
ATOM 1721 N N . MET A 1 211 ? 1.459 7.261 -7.324 1.00 95.56 211 MET A N 1
ATOM 1722 C CA . MET A 1 211 ? 2.173 8.532 -7.287 1.00 95.56 211 MET A CA 1
ATOM 1723 C C . MET A 1 211 ? 1.236 9.728 -7.390 1.00 95.56 211 MET A C 1
ATOM 1725 O O . MET A 1 211 ? 1.481 10.724 -6.719 1.00 95.56 211 MET A O 1
ATOM 1729 N N . SER A 1 212 ? 0.171 9.647 -8.189 1.00 94.31 212 SER A N 1
ATOM 1730 C CA . SER A 1 212 ? -0.852 10.691 -8.249 1.00 94.31 212 SER A CA 1
ATOM 1731 C C . SER A 1 212 ? -1.571 10.849 -6.909 1.00 94.31 212 SER A C 1
ATOM 1733 O O . SER A 1 212 ? -1.710 11.969 -6.430 1.00 94.31 212 SER A O 1
ATOM 1735 N N . THR A 1 213 ? -1.955 9.748 -6.259 1.00 94.50 213 THR A N 1
ATOM 1736 C CA . THR A 1 213 ? -2.608 9.751 -4.943 1.00 94.50 213 THR A CA 1
ATOM 1737 C C . THR A 1 213 ? -1.710 10.358 -3.865 1.00 94.50 213 THR A C 1
ATOM 1739 O O . THR A 1 213 ? -2.153 11.235 -3.125 1.00 94.50 213 THR A O 1
ATOM 1742 N N . ILE A 1 214 ? -0.431 9.969 -3.805 1.00 94.88 214 ILE A N 1
ATOM 1743 C CA . ILE A 1 214 ? 0.537 10.554 -2.859 1.00 94.88 214 ILE A CA 1
ATOM 1744 C C . ILE A 1 214 ? 0.806 12.025 -3.202 1.00 94.88 214 ILE A C 1
ATOM 1746 O O . ILE A 1 214 ? 1.030 12.839 -2.311 1.00 94.88 214 ILE A O 1
ATOM 1750 N N . TRP A 1 215 ? 0.756 12.409 -4.479 1.00 93.25 215 TRP A N 1
ATOM 1751 C CA . TRP A 1 215 ? 0.904 13.808 -4.876 1.00 93.25 215 TRP A CA 1
ATOM 1752 C C . TRP A 1 215 ? -0.286 14.665 -4.433 1.00 93.25 215 TRP A C 1
ATOM 1754 O O . TRP A 1 215 ? -0.083 15.774 -3.943 1.00 93.25 215 TRP A O 1
ATOM 1764 N N . THR A 1 216 ? -1.510 14.140 -4.537 1.00 91.44 216 THR A N 1
ATOM 1765 C CA . THR A 1 216 ? -2.712 14.759 -3.958 1.00 91.44 216 THR A CA 1
ATOM 1766 C C . THR A 1 216 ? -2.582 14.865 -2.443 1.00 91.44 216 THR A C 1
ATOM 1768 O O . THR A 1 216 ? -2.813 15.939 -1.891 1.00 91.44 216 THR A O 1
ATOM 1771 N N . PHE A 1 217 ? -2.123 13.800 -1.775 1.00 92.06 217 PHE A N 1
ATOM 1772 C CA . PHE A 1 217 ? -1.817 13.840 -0.346 1.00 92.06 217 PHE A CA 1
ATOM 1773 C C . PHE A 1 217 ? -0.831 14.966 -0.035 1.00 92.06 217 PHE A C 1
ATOM 1775 O O . PHE A 1 217 ? -1.122 15.793 0.812 1.00 92.06 217 PHE A O 1
ATOM 1782 N N . ARG A 1 218 ? 0.292 15.060 -0.756 1.00 91.50 218 ARG A N 1
ATOM 1783 C CA . ARG A 1 218 ? 1.303 16.118 -0.596 1.00 91.50 218 ARG A CA 1
ATOM 1784 C C . ARG A 1 218 ? 0.746 17.528 -0.841 1.00 91.50 218 ARG A C 1
ATOM 1786 O O . ARG A 1 218 ? 1.230 18.494 -0.260 1.00 91.50 218 ARG A O 1
ATOM 1793 N N . ALA A 1 219 ? -0.217 17.682 -1.747 1.00 89.88 219 ALA A N 1
ATOM 1794 C CA . ALA A 1 219 ? -0.821 18.982 -2.036 1.00 89.88 219 ALA A CA 1
ATOM 1795 C C . ALA A 1 219 ? -1.750 19.452 -0.906 1.00 89.88 219 ALA A C 1
ATOM 1797 O O . ALA A 1 219 ? -1.834 20.649 -0.639 1.00 89.88 219 ALA A O 1
ATOM 1798 N N . LEU A 1 220 ? -2.434 18.513 -0.248 1.00 87.06 220 LEU A N 1
ATOM 1799 C CA . LEU A 1 220 ? -3.373 18.783 0.843 1.00 87.06 220 LEU A CA 1
ATOM 1800 C C . LEU A 1 220 ? -2.702 18.746 2.227 1.00 87.06 220 LEU A C 1
ATOM 1802 O O . LEU A 1 220 ? -3.147 19.419 3.156 1.00 87.06 220 LEU A O 1
ATOM 1806 N N . TYR A 1 221 ? -1.628 17.969 2.353 1.00 86.25 221 TYR A N 1
ATOM 1807 C CA . TYR A 1 221 ? -0.952 17.592 3.591 1.00 86.25 221 TYR A CA 1
ATOM 1808 C C . TYR A 1 221 ? 0.563 17.602 3.412 1.00 86.25 221 TYR A C 1
ATOM 1810 O O . TYR A 1 221 ? 1.092 17.421 2.322 1.00 86.25 221 TYR A O 1
ATOM 1818 N N . THR A 1 222 ? 1.305 17.751 4.504 1.00 87.00 222 THR A N 1
ATOM 1819 C CA . THR A 1 222 ? 2.764 17.625 4.443 1.00 87.00 222 THR A CA 1
ATOM 1820 C C . THR A 1 222 ? 3.187 16.157 4.395 1.00 87.00 222 THR A C 1
ATOM 1822 O O . THR A 1 222 ? 2.854 15.378 5.283 1.00 87.00 222 THR A O 1
ATOM 1825 N N . VAL A 1 223 ? 3.975 15.769 3.389 1.00 88.75 223 VAL A N 1
ATOM 1826 C CA . VAL A 1 223 ? 4.562 14.416 3.318 1.00 88.75 223 VAL A CA 1
ATOM 1827 C C . VAL A 1 223 ? 5.756 14.247 4.267 1.00 88.75 223 VAL A C 1
ATOM 1829 O O . VAL A 1 223 ? 6.134 13.129 4.603 1.00 88.75 223 VAL A O 1
ATOM 1832 N N . ARG A 1 224 ? 6.356 15.348 4.742 1.00 86.44 224 ARG A N 1
ATOM 1833 C CA . ARG A 1 224 ? 7.614 15.335 5.517 1.00 86.44 224 ARG A CA 1
ATOM 1834 C C . ARG A 1 224 ? 7.539 14.505 6.798 1.00 86.44 224 ARG A C 1
ATOM 1836 O O . ARG A 1 224 ? 8.568 14.080 7.309 1.00 86.44 224 ARG A O 1
ATOM 1843 N N . HIS A 1 225 ? 6.336 14.311 7.331 1.00 84.12 225 HIS A N 1
ATOM 1844 C CA . HIS A 1 225 ? 6.080 13.576 8.569 1.00 84.12 225 HIS A CA 1
ATOM 1845 C C . HIS A 1 225 ? 5.527 12.165 8.336 1.00 84.12 225 HIS A C 1
ATOM 1847 O O . HIS A 1 225 ? 5.339 11.423 9.295 1.00 84.12 225 HIS A O 1
ATOM 1853 N N . GLU A 1 226 ? 5.315 11.774 7.080 1.00 87.25 226 GLU A N 1
ATOM 1854 C CA . GLU A 1 226 ? 4.594 10.558 6.718 1.00 87.25 226 GLU A CA 1
ATOM 1855 C C . GLU A 1 226 ? 5.541 9.489 6.184 1.00 87.25 226 GLU A C 1
ATOM 1857 O O . GLU A 1 226 ? 5.637 9.238 4.981 1.00 87.25 226 GLU A O 1
ATOM 1862 N N . PHE A 1 227 ? 6.250 8.825 7.103 1.00 84.38 227 PHE A N 1
ATOM 1863 C CA . PHE A 1 227 ? 7.238 7.801 6.748 1.00 84.38 227 PHE A CA 1
ATOM 1864 C C . PHE A 1 227 ? 6.639 6.643 5.931 1.00 84.38 227 PHE A C 1
ATOM 1866 O O . PHE A 1 227 ? 7.361 6.020 5.144 1.00 84.38 227 PHE A O 1
ATOM 1873 N N . LEU A 1 228 ? 5.335 6.373 6.089 1.00 85.38 228 LEU A N 1
ATOM 1874 C CA . LEU A 1 228 ? 4.605 5.293 5.417 1.00 85.38 228 LEU A CA 1
ATOM 1875 C C . LEU A 1 228 ? 4.658 5.400 3.887 1.00 85.38 228 LEU A C 1
ATOM 1877 O O . LEU A 1 228 ? 4.631 4.374 3.212 1.00 85.38 228 LEU A O 1
ATOM 1881 N N . HIS A 1 229 ? 4.832 6.602 3.328 1.00 92.00 229 HIS A N 1
ATOM 1882 C CA . HIS A 1 229 ? 4.949 6.803 1.881 1.00 92.00 229 HIS A CA 1
ATOM 1883 C C . HIS A 1 229 ? 6.326 6.444 1.305 1.00 92.00 229 HIS A C 1
ATOM 1885 O O . HIS A 1 229 ? 6.466 6.327 0.085 1.00 92.00 229 HIS A O 1
ATOM 1891 N N . THR A 1 230 ? 7.335 6.196 2.148 1.00 90.81 230 THR A N 1
ATOM 1892 C CA . THR A 1 230 ? 8.697 5.865 1.697 1.00 90.81 230 THR A CA 1
ATOM 1893 C C . THR A 1 230 ? 8.720 4.591 0.853 1.00 90.81 230 THR A C 1
ATOM 1895 O O . THR A 1 230 ? 9.245 4.590 -0.263 1.00 90.81 230 THR A O 1
ATOM 1898 N N . LEU A 1 231 ? 8.127 3.501 1.353 1.00 88.50 231 LEU A N 1
ATOM 1899 C CA . LEU A 1 231 ? 8.092 2.218 0.645 1.00 88.50 231 LEU A CA 1
ATOM 1900 C C . LEU A 1 231 ? 7.259 2.281 -0.654 1.00 88.50 231 LEU A C 1
ATOM 1902 O O . LEU A 1 231 ? 7.793 1.871 -1.686 1.00 88.50 231 LEU A O 1
ATOM 1906 N N . PRO A 1 232 ? 6.028 2.837 -0.675 1.00 91.94 232 PRO A N 1
ATOM 1907 C CA . PRO A 1 232 ? 5.286 3.069 -1.914 1.00 91.94 232 PRO A CA 1
ATOM 1908 C C . PRO A 1 232 ? 6.075 3.860 -2.967 1.00 91.94 232 PRO A C 1
ATOM 1910 O O . PRO A 1 232 ? 6.167 3.420 -4.114 1.00 91.94 232 PRO A O 1
ATOM 1913 N N . CYS A 1 233 ? 6.710 4.977 -2.581 1.00 93.69 233 CYS A N 1
ATOM 1914 C CA . CYS A 1 233 ? 7.537 5.779 -3.492 1.00 93.69 233 CYS A CA 1
ATOM 1915 C C . CYS A 1 233 ? 8.706 4.962 -4.052 1.00 93.69 233 CYS A C 1
ATOM 1917 O O . CYS A 1 233 ? 9.005 5.029 -5.244 1.00 93.69 233 CYS A O 1
ATOM 1919 N N . SER A 1 234 ? 9.336 4.146 -3.203 1.00 90.19 234 SER A N 1
ATOM 1920 C CA . SER A 1 234 ? 10.432 3.259 -3.601 1.00 90.19 234 SER A CA 1
ATOM 1921 C C . SER A 1 234 ? 9.965 2.248 -4.647 1.00 90.19 234 SER A C 1
ATOM 1923 O O . SER A 1 234 ? 10.558 2.146 -5.720 1.00 90.19 234 SER A O 1
ATOM 1925 N N . VAL A 1 235 ? 8.870 1.531 -4.365 1.00 89.12 235 VAL A N 1
ATOM 1926 C CA . VAL A 1 235 ? 8.289 0.532 -5.274 1.00 89.12 235 VAL A CA 1
ATOM 1927 C C . VAL A 1 235 ? 7.935 1.162 -6.618 1.00 89.12 235 VAL A C 1
ATOM 1929 O O . VAL A 1 235 ? 8.282 0.598 -7.655 1.00 89.12 235 VAL A O 1
ATOM 1932 N N . CYS A 1 236 ? 7.310 2.342 -6.621 1.00 92.12 236 CYS A N 1
ATOM 1933 C CA . CYS A 1 236 ? 6.942 3.037 -7.853 1.00 92.12 236 CYS A CA 1
ATOM 1934 C C . CYS A 1 236 ? 8.172 3.476 -8.656 1.00 92.12 236 CYS A C 1
ATOM 1936 O O . CYS A 1 236 ? 8.231 3.214 -9.857 1.00 92.12 236 CYS A O 1
ATOM 1938 N N . ALA A 1 237 ? 9.185 4.066 -8.010 1.00 89.88 237 ALA A N 1
ATOM 1939 C CA . ALA A 1 237 ? 10.415 4.493 -8.676 1.00 89.88 237 ALA A CA 1
ATOM 1940 C C . ALA A 1 237 ? 11.133 3.315 -9.348 1.00 89.88 237 ALA A C 1
ATOM 1942 O O . ALA A 1 237 ? 11.462 3.377 -10.533 1.00 89.88 237 ALA A O 1
ATOM 1943 N N . PHE A 1 238 ? 11.320 2.211 -8.621 1.00 85.56 238 PHE A N 1
ATOM 1944 C CA . PHE A 1 238 ? 11.939 1.007 -9.170 1.00 85.56 238 PHE A CA 1
ATOM 1945 C C . PHE A 1 238 ? 11.072 0.301 -10.206 1.00 85.56 238 PHE A C 1
ATOM 1947 O O . PHE A 1 238 ? 11.610 -0.380 -11.076 1.00 85.56 238 PHE A O 1
ATOM 1954 N N . ARG A 1 239 ? 9.746 0.463 -10.153 1.00 86.19 239 ARG A N 1
ATOM 1955 C CA . ARG A 1 239 ? 8.860 -0.119 -11.158 1.00 86.19 239 ARG A CA 1
ATOM 1956 C C . ARG A 1 239 ? 9.092 0.482 -12.537 1.00 86.19 239 ARG A C 1
ATOM 1958 O O . ARG A 1 239 ? 9.059 -0.258 -13.516 1.00 86.19 239 ARG A O 1
ATOM 1965 N N . VAL A 1 240 ? 9.293 1.797 -12.600 1.00 85.62 240 VAL A N 1
ATOM 1966 C CA . VAL A 1 240 ? 9.366 2.550 -13.860 1.00 85.62 240 VAL A CA 1
ATOM 1967 C C . VAL A 1 240 ? 10.793 2.866 -14.305 1.00 85.62 240 VAL A C 1
ATOM 1969 O O . VAL A 1 240 ? 10.973 3.384 -15.402 1.00 85.62 240 VAL A O 1
ATOM 1972 N N . VAL A 1 241 ? 11.810 2.573 -13.482 1.00 82.62 241 VAL A N 1
ATOM 1973 C CA . VAL A 1 241 ? 13.200 2.967 -13.768 1.00 82.62 241 VAL A CA 1
ATOM 1974 C C . VAL A 1 241 ? 13.723 2.375 -15.082 1.00 82.62 241 VAL A C 1
ATOM 1976 O O . VAL A 1 241 ? 14.378 3.093 -15.830 1.00 82.62 241 VAL A O 1
ATOM 1979 N N . ASP A 1 242 ? 13.394 1.116 -15.392 1.00 72.69 242 ASP A N 1
ATOM 1980 C CA . ASP A 1 242 ? 13.835 0.441 -16.627 1.00 72.69 242 ASP A CA 1
ATOM 1981 C C . ASP A 1 242 ? 13.071 0.906 -17.861 1.00 72.69 242 ASP A C 1
ATOM 1983 O O . ASP A 1 242 ? 13.635 1.048 -18.942 1.00 72.69 242 ASP A O 1
ATOM 1987 N N . ASP A 1 243 ? 11.788 1.199 -17.685 1.00 74.75 243 ASP A N 1
ATOM 1988 C CA . ASP A 1 243 ? 10.893 1.573 -18.771 1.00 74.75 243 ASP A CA 1
ATOM 1989 C C . ASP A 1 243 ? 10.780 3.098 -18.911 1.00 74.75 243 ASP A C 1
ATOM 1991 O O . ASP A 1 243 ? 9.860 3.592 -19.558 1.00 74.75 243 ASP A O 1
ATOM 1995 N N . ARG A 1 244 ? 11.707 3.870 -18.330 1.00 64.06 244 ARG A N 1
ATOM 1996 C CA . ARG A 1 244 ? 11.602 5.335 -18.270 1.00 64.06 244 ARG A CA 1
ATOM 1997 C C . ARG A 1 244 ? 11.630 6.005 -19.642 1.00 64.06 244 ARG A C 1
ATOM 1999 O O . ARG A 1 244 ? 11.015 7.047 -19.826 1.00 64.06 244 ARG A O 1
ATOM 2006 N N . ASN A 1 245 ? 12.297 5.391 -20.614 1.00 64.56 245 ASN A N 1
ATOM 2007 C CA . ASN A 1 245 ? 12.309 5.881 -21.993 1.00 64.56 245 ASN A CA 1
ATOM 2008 C C . ASN A 1 245 ? 11.035 5.502 -22.771 1.00 64.56 245 ASN A C 1
ATOM 2010 O O . ASN A 1 245 ? 10.893 5.893 -23.925 1.00 64.56 245 ASN A O 1
ATOM 2014 N N . SER A 1 246 ? 10.119 4.745 -22.159 1.00 67.12 246 SER A N 1
ATOM 2015 C CA . SER A 1 246 ? 8.916 4.221 -22.816 1.00 67.12 246 SER A CA 1
ATOM 2016 C C . SER A 1 246 ? 7.745 5.205 -22.811 1.00 67.12 246 SER A C 1
ATOM 2018 O O . SER A 1 246 ? 6.767 4.970 -23.516 1.00 67.12 246 SER A O 1
ATOM 2020 N N . GLY A 1 247 ? 7.813 6.298 -22.039 1.00 79.75 247 GLY A N 1
ATOM 2021 C CA . GLY A 1 247 ? 6.753 7.303 -22.039 1.00 79.75 247 GLY A CA 1
ATOM 2022 C C . GLY A 1 247 ? 6.888 8.410 -20.985 1.00 79.75 247 GLY A C 1
ATOM 2023 O O . GLY A 1 247 ? 7.598 8.257 -19.987 1.00 79.75 247 GLY A O 1
ATOM 2024 N N . PRO A 1 248 ? 6.177 9.538 -21.180 1.00 85.12 248 PRO A N 1
ATOM 2025 C CA . PRO A 1 248 ? 6.203 10.677 -20.259 1.00 85.12 248 PRO A CA 1
ATOM 2026 C C . PRO A 1 248 ? 5.653 10.323 -18.870 1.00 85.12 248 PRO A C 1
ATOM 2028 O O . PRO A 1 248 ? 6.145 10.830 -17.866 1.00 85.12 248 PRO A O 1
ATOM 2031 N N . MET A 1 249 ? 4.692 9.398 -18.796 1.00 88.00 249 MET A N 1
ATOM 2032 C CA . MET A 1 249 ? 4.076 8.969 -17.540 1.00 88.00 249 MET A CA 1
ATOM 2033 C C . MET A 1 249 ? 5.077 8.255 -16.613 1.00 88.00 249 MET A C 1
ATOM 2035 O O . MET A 1 249 ? 5.084 8.484 -15.403 1.00 88.00 249 MET A O 1
ATOM 2039 N N . GLN A 1 250 ? 5.970 7.427 -17.167 1.00 88.06 250 GLN A N 1
ATOM 2040 C CA . GLN A 1 250 ? 7.029 6.747 -16.414 1.00 88.06 250 GLN A CA 1
ATOM 2041 C C . GLN A 1 250 ? 8.079 7.744 -15.905 1.00 88.06 250 GLN A C 1
ATOM 2043 O O . GLN A 1 250 ? 8.520 7.643 -14.758 1.00 88.06 250 GLN A O 1
ATOM 2048 N N . VAL A 1 251 ? 8.445 8.738 -16.725 1.00 88.00 251 VAL A N 1
ATOM 2049 C CA . VAL A 1 251 ? 9.343 9.835 -16.322 1.00 88.00 251 VAL A CA 1
ATOM 2050 C C . VAL A 1 251 ? 8.740 10.628 -15.164 1.00 88.00 251 VAL A C 1
ATOM 2052 O O . VAL A 1 251 ? 9.418 10.864 -14.165 1.00 88.00 251 VAL A O 1
ATOM 2055 N N . GLU A 1 252 ? 7.467 11.005 -15.273 1.00 91.12 252 GLU A N 1
ATOM 2056 C CA . GLU A 1 252 ? 6.759 11.765 -14.245 1.00 91.12 252 GLU A CA 1
ATOM 2057 C C . GLU A 1 252 ? 6.635 10.973 -12.937 1.00 91.12 252 GLU A C 1
ATOM 2059 O O . GLU A 1 252 ? 6.928 11.500 -11.864 1.00 91.12 252 GLU A O 1
ATOM 2064 N N . THR A 1 253 ? 6.275 9.689 -13.028 1.00 92.69 253 THR A N 1
ATOM 2065 C CA . THR A 1 253 ? 6.193 8.767 -11.882 1.00 92.69 253 THR A CA 1
ATOM 2066 C C . THR A 1 253 ? 7.529 8.701 -11.140 1.00 92.69 253 THR A C 1
ATOM 2068 O O . THR A 1 253 ? 7.573 8.855 -9.919 1.00 92.69 253 THR A O 1
ATOM 2071 N N . PHE A 1 254 ? 8.633 8.544 -11.877 1.00 91.19 254 PHE A N 1
ATOM 2072 C CA . PHE A 1 254 ? 9.978 8.519 -11.306 1.00 91.19 254 PHE A CA 1
ATOM 2073 C C . PHE A 1 254 ? 10.346 9.850 -10.635 1.00 91.19 254 PHE A C 1
ATOM 2075 O O . PHE A 1 254 ? 10.822 9.868 -9.501 1.00 91.19 254 PHE A O 1
ATOM 2082 N N . MET A 1 255 ? 10.099 10.968 -11.322 1.00 91.50 255 MET A N 1
ATOM 2083 C CA . MET A 1 255 ? 10.403 12.308 -10.822 1.00 91.50 255 MET A CA 1
ATOM 2084 C C . MET A 1 255 ? 9.656 12.610 -9.520 1.00 91.50 255 MET A C 1
ATOM 2086 O O . MET A 1 255 ? 10.288 13.010 -8.541 1.00 91.50 255 MET A O 1
ATOM 2090 N N . LYS A 1 256 ? 8.338 12.370 -9.488 1.00 94.81 256 LYS A N 1
ATOM 2091 C CA . LYS A 1 256 ? 7.505 12.565 -8.293 1.00 94.81 256 LYS A CA 1
ATOM 2092 C C . LYS A 1 256 ? 8.018 11.730 -7.123 1.00 94.81 256 LYS A C 1
ATOM 2094 O O . LYS A 1 256 ? 8.134 12.246 -6.015 1.00 94.81 256 LYS A O 1
ATOM 2099 N N . ALA A 1 257 ? 8.379 10.467 -7.364 1.00 94.06 257 ALA A N 1
ATOM 2100 C CA . ALA A 1 257 ? 8.901 9.588 -6.321 1.00 94.06 257 ALA A CA 1
ATOM 2101 C C . ALA A 1 257 ? 10.217 10.114 -5.727 1.00 94.06 257 ALA A C 1
ATOM 2103 O O . ALA A 1 257 ? 10.349 10.183 -4.508 1.00 94.06 257 ALA A O 1
ATOM 2104 N N . CYS A 1 258 ? 11.168 10.548 -6.562 1.00 92.56 258 CYS A N 1
ATOM 2105 C CA . CYS A 1 258 ? 12.417 11.148 -6.085 1.00 92.56 258 CYS A CA 1
ATOM 2106 C C . CYS A 1 258 ? 12.182 12.433 -5.280 1.00 92.56 258 CYS A C 1
ATOM 2108 O O . CYS A 1 258 ? 12.818 12.622 -4.247 1.00 92.56 258 CYS A O 1
ATOM 2110 N N . GLN A 1 259 ? 11.262 13.294 -5.721 1.00 93.06 259 GLN A N 1
ATOM 2111 C CA . GLN A 1 259 ? 10.916 14.530 -5.011 1.00 93.06 259 GLN A CA 1
ATOM 2112 C C . GLN A 1 259 ? 10.304 14.245 -3.636 1.00 93.06 259 GLN A C 1
ATOM 2114 O O . GLN A 1 259 ? 10.753 14.804 -2.640 1.00 93.06 259 GLN A O 1
ATOM 2119 N N . LEU A 1 260 ? 9.347 13.319 -3.559 1.00 94.12 260 LEU A N 1
ATOM 2120 C CA . LEU A 1 260 ? 8.720 12.915 -2.297 1.00 94.12 260 LEU A CA 1
ATOM 2121 C C . LEU A 1 260 ? 9.733 12.291 -1.328 1.00 94.12 260 LEU A C 1
ATOM 2123 O O . LEU A 1 260 ? 9.747 12.631 -0.147 1.00 94.12 260 LEU A O 1
ATOM 2127 N N . LEU A 1 261 ? 10.615 11.414 -1.818 1.00 92.69 261 LEU A N 1
ATOM 2128 C CA . LEU A 1 261 ? 11.691 10.834 -1.008 1.00 92.69 261 LEU A CA 1
ATOM 2129 C C . LEU A 1 261 ? 12.647 11.913 -0.481 1.00 92.69 261 LEU A C 1
ATOM 2131 O O . LEU A 1 261 ? 13.032 11.864 0.684 1.00 92.69 261 LEU A O 1
ATOM 2135 N N . ASN A 1 262 ? 12.983 12.907 -1.306 1.00 91.56 262 ASN A N 1
ATOM 2136 C CA . ASN A 1 262 ? 13.821 14.035 -0.904 1.00 91.56 262 ASN A CA 1
ATOM 2137 C C . ASN A 1 262 ? 13.140 14.938 0.136 1.00 91.56 262 ASN A C 1
ATOM 2139 O O . ASN A 1 262 ? 13.801 15.493 1.000 1.00 91.56 262 ASN A O 1
ATOM 2143 N N . GLU A 1 263 ? 11.820 15.090 0.100 1.00 91.69 263 GLU A N 1
ATOM 2144 C CA . GLU A 1 263 ? 11.105 15.825 1.151 1.00 91.69 263 GLU A CA 1
ATOM 2145 C C . GLU A 1 263 ? 11.060 15.034 2.467 1.00 91.69 263 GLU A C 1
ATOM 2147 O O . GLU A 1 263 ? 11.229 15.602 3.544 1.00 91.69 263 GLU A O 1
ATOM 2152 N N . MET A 1 264 ? 10.874 13.712 2.401 1.00 92.31 264 MET A N 1
ATOM 2153 C CA . MET A 1 264 ? 10.841 12.846 3.587 1.00 92.31 264 MET A CA 1
ATOM 2154 C C . MET A 1 264 ? 12.219 12.654 4.237 1.00 92.31 264 MET A C 1
ATOM 2156 O O . MET A 1 264 ? 12.297 12.409 5.445 1.00 92.31 264 MET A O 1
ATOM 2160 N N . MET A 1 265 ? 13.313 12.769 3.474 1.00 88.62 265 MET A N 1
ATOM 2161 C CA . MET A 1 265 ? 14.665 12.572 4.011 1.00 88.62 265 MET A CA 1
ATOM 2162 C C . MET A 1 265 ? 15.074 13.635 5.039 1.00 88.62 265 MET A C 1
ATOM 2164 O O . MET A 1 265 ? 15.973 13.389 5.835 1.00 88.62 265 MET A O 1
ATOM 2168 N N . GLU A 1 266 ? 14.383 14.782 5.077 1.00 84.94 266 GLU A N 1
ATOM 2169 C CA . GLU A 1 266 ? 14.562 15.803 6.121 1.00 84.94 266 GLU A CA 1
ATOM 2170 C C . GLU A 1 266 ? 14.327 15.243 7.536 1.00 84.94 266 GLU A C 1
ATOM 2172 O O . GLU A 1 266 ? 14.863 15.774 8.508 1.00 84.94 266 GLU A O 1
ATOM 2177 N N . ARG A 1 267 ? 13.510 14.188 7.672 1.00 84.31 267 ARG A N 1
ATOM 2178 C CA . ARG A 1 267 ? 13.123 13.612 8.972 1.00 84.31 267 ARG A CA 1
ATOM 2179 C C . ARG A 1 267 ? 13.431 12.134 9.127 1.00 84.31 267 ARG A C 1
ATOM 2181 O O . ARG A 1 267 ? 13.549 11.659 10.256 1.00 84.31 267 ARG A O 1
ATOM 2188 N N . PHE A 1 268 ? 13.541 11.399 8.027 1.00 85.62 268 PHE A N 1
ATOM 2189 C CA . PHE A 1 268 ? 13.687 9.950 8.060 1.00 85.62 268 PHE A CA 1
ATOM 2190 C C . PHE A 1 268 ? 14.939 9.501 7.319 1.00 85.62 268 PHE A C 1
ATOM 2192 O O . PHE A 1 268 ? 15.270 9.999 6.248 1.00 85.62 268 PHE A O 1
ATOM 2199 N N . ARG A 1 269 ? 15.598 8.473 7.858 1.00 84.56 269 ARG A N 1
ATOM 2200 C CA . ARG A 1 269 ? 16.781 7.876 7.230 1.00 84.56 269 ARG A CA 1
ATOM 2201 C C . ARG A 1 269 ? 16.442 6.975 6.041 1.00 84.56 269 ARG A C 1
ATOM 2203 O O . ARG A 1 269 ? 17.195 6.925 5.080 1.00 84.56 269 ARG A O 1
ATOM 2210 N N . LEU A 1 270 ? 15.313 6.266 6.079 1.00 83.06 270 LEU A N 1
ATOM 2211 C CA . LEU A 1 270 ? 14.962 5.303 5.028 1.00 83.06 270 LEU A CA 1
ATOM 2212 C C . LEU A 1 270 ? 14.883 5.933 3.615 1.00 83.06 270 LEU A C 1
ATOM 2214 O O . LEU A 1 270 ? 15.425 5.333 2.689 1.00 83.06 270 LEU A O 1
ATOM 2218 N N . PRO A 1 271 ? 14.301 7.133 3.412 1.00 88.31 271 PRO A N 1
ATOM 2219 C CA . PRO A 1 271 ? 14.348 7.815 2.117 1.00 88.31 271 PRO A CA 1
ATOM 2220 C C . PRO A 1 271 ? 15.768 8.108 1.603 1.00 88.31 271 PRO A C 1
ATOM 2222 O O . PRO A 1 271 ? 15.998 8.003 0.399 1.00 88.31 271 PRO A O 1
ATOM 2225 N N . VAL A 1 272 ? 16.722 8.414 2.496 1.00 86.19 272 VAL A N 1
ATOM 2226 C CA . VAL A 1 272 ? 18.147 8.624 2.158 1.00 86.19 272 VAL A CA 1
ATOM 2227 C C . VAL A 1 272 ? 18.717 7.362 1.508 1.00 86.19 272 VAL A C 1
ATOM 2229 O O . VAL A 1 272 ? 19.253 7.411 0.399 1.00 86.19 272 VAL A O 1
ATOM 2232 N N . ASP A 1 273 ? 18.528 6.212 2.164 1.00 83.50 273 ASP A N 1
ATOM 2233 C CA . ASP A 1 273 ? 19.005 4.914 1.677 1.00 83.50 273 ASP A CA 1
ATOM 2234 C C . ASP A 1 273 ? 18.383 4.563 0.316 1.00 83.50 273 ASP A C 1
ATOM 2236 O O . ASP A 1 273 ? 19.065 4.073 -0.589 1.00 83.50 273 ASP A O 1
ATOM 2240 N N . VAL A 1 274 ? 17.084 4.833 0.151 1.00 86.31 274 VAL A N 1
ATOM 2241 C CA . VAL A 1 274 ? 16.361 4.579 -1.102 1.00 86.31 274 VAL A CA 1
ATOM 2242 C C . VAL A 1 274 ? 16.915 5.441 -2.235 1.00 86.31 274 VAL A C 1
ATOM 2244 O O . VAL A 1 274 ? 17.177 4.917 -3.319 1.00 86.31 274 VAL A O 1
ATOM 2247 N N . LEU A 1 275 ? 17.124 6.742 -2.012 1.00 88.06 275 LEU A N 1
ATOM 2248 C CA . LEU A 1 275 ? 17.678 7.644 -3.026 1.00 88.06 275 LEU A CA 1
ATOM 2249 C C . LEU A 1 275 ? 19.109 7.248 -3.419 1.00 88.06 275 LEU A C 1
ATOM 2251 O O . LEU A 1 275 ? 19.428 7.209 -4.611 1.00 88.06 275 LEU A O 1
ATOM 2255 N N . ALA A 1 276 ? 19.951 6.871 -2.452 1.00 84.25 276 ALA A N 1
ATOM 2256 C CA . ALA A 1 276 ? 21.292 6.345 -2.719 1.00 84.25 276 ALA A CA 1
ATOM 2257 C C . ALA A 1 276 ? 21.248 5.062 -3.570 1.00 84.25 276 ALA A C 1
ATOM 2259 O O . ALA A 1 276 ? 22.045 4.877 -4.503 1.00 84.25 276 ALA A O 1
ATOM 2260 N N . PHE A 1 277 ? 20.287 4.180 -3.285 1.00 83.31 277 PHE A N 1
ATOM 2261 C CA . PHE A 1 277 ? 20.103 2.946 -4.037 1.00 83.31 277 PHE A CA 1
ATOM 2262 C C . PHE A 1 277 ? 19.591 3.216 -5.464 1.00 83.31 277 PHE A C 1
ATOM 2264 O O . PHE A 1 277 ? 20.133 2.664 -6.424 1.00 83.31 277 PHE A O 1
ATOM 2271 N N . LEU A 1 278 ? 18.641 4.142 -5.639 1.00 84.69 278 LEU A N 1
ATOM 2272 C CA . LEU A 1 278 ? 18.175 4.602 -6.954 1.00 84.69 278 LEU A CA 1
ATOM 2273 C C . LEU A 1 278 ? 19.315 5.216 -7.779 1.00 84.69 278 LEU A C 1
ATOM 2275 O O . LEU A 1 278 ? 19.475 4.875 -8.952 1.00 84.69 278 LEU A O 1
ATOM 2279 N N . LYS A 1 279 ? 20.158 6.060 -7.169 1.00 83.75 279 LYS A N 1
ATOM 2280 C CA . LYS A 1 279 ? 21.356 6.638 -7.806 1.00 83.75 279 LYS A CA 1
ATOM 2281 C C . LYS A 1 279 ? 22.286 5.542 -8.328 1.00 83.75 279 LYS A C 1
ATOM 2283 O O . LYS A 1 279 ? 22.738 5.602 -9.472 1.00 83.75 279 LYS A O 1
ATOM 2288 N N . THR A 1 280 ? 22.544 4.524 -7.510 1.00 81.44 280 THR A N 1
ATOM 2289 C CA . THR A 1 280 ? 23.374 3.371 -7.894 1.00 81.44 280 THR A CA 1
ATOM 2290 C C . THR A 1 280 ? 22.742 2.574 -9.037 1.00 81.44 280 THR A C 1
ATOM 2292 O O . THR A 1 280 ? 23.422 2.257 -10.013 1.00 81.44 280 THR A O 1
ATOM 2295 N N . ALA A 1 281 ? 21.435 2.305 -8.973 1.00 79.94 281 ALA A N 1
ATOM 2296 C CA . ALA A 1 281 ? 20.710 1.592 -10.023 1.00 79.94 281 ALA A CA 1
ATOM 2297 C C . ALA A 1 281 ? 20.759 2.336 -11.370 1.00 79.94 281 ALA A C 1
ATOM 2299 O O . ALA A 1 281 ? 21.036 1.723 -12.401 1.00 79.94 281 ALA A O 1
ATOM 2300 N N . LEU A 1 282 ? 20.579 3.660 -11.362 1.00 79.00 282 LEU A N 1
ATOM 2301 C CA . LEU A 1 282 ? 20.672 4.501 -12.558 1.00 79.00 282 LEU A CA 1
ATOM 2302 C C . LEU A 1 282 ? 22.071 4.488 -13.181 1.00 79.00 282 LEU A C 1
ATOM 2304 O O . LEU A 1 282 ? 22.193 4.353 -14.400 1.00 79.00 282 LEU A O 1
ATOM 2308 N N . LYS A 1 283 ? 23.122 4.593 -12.353 1.00 79.31 283 LYS A N 1
ATOM 2309 C CA . LYS A 1 283 ? 24.520 4.515 -12.808 1.00 79.31 283 LYS A CA 1
ATOM 2310 C C . LYS A 1 283 ? 24.812 3.170 -13.466 1.00 79.31 283 LYS A C 1
ATOM 2312 O O . LYS A 1 283 ? 25.328 3.134 -14.581 1.00 79.31 283 LYS A O 1
ATOM 2317 N N . ASN A 1 284 ? 24.422 2.076 -12.813 1.00 76.94 284 ASN A N 1
ATOM 2318 C CA . ASN A 1 284 ? 24.649 0.722 -13.321 1.00 76.94 284 ASN A CA 1
ATOM 2319 C C . ASN A 1 284 ? 23.926 0.474 -14.652 1.00 76.94 284 ASN A C 1
ATOM 2321 O O . ASN A 1 284 ? 24.447 -0.230 -15.513 1.00 76.94 284 ASN A O 1
ATOM 2325 N N . ARG A 1 285 ? 22.747 1.076 -14.836 1.00 69.31 285 ARG A N 1
ATOM 2326 C CA . ARG A 1 285 ? 21.911 0.901 -16.031 1.00 69.31 285 ARG A CA 1
ATOM 2327 C C . ARG A 1 285 ? 22.184 1.932 -17.135 1.00 69.31 285 ARG A C 1
ATOM 2329 O O . ARG A 1 285 ? 21.599 1.828 -18.206 1.00 69.31 285 ARG A O 1
ATOM 2336 N N . ARG A 1 286 ? 23.090 2.897 -16.909 1.00 72.31 286 ARG A N 1
ATOM 2337 C CA . ARG A 1 286 ? 23.447 3.983 -17.852 1.00 72.31 286 ARG A CA 1
ATOM 2338 C C . ARG A 1 286 ? 22.235 4.806 -18.320 1.00 72.31 286 ARG A C 1
ATOM 2340 O O . ARG A 1 286 ? 22.131 5.187 -19.482 1.00 72.31 286 ARG A O 1
ATOM 2347 N N . ILE A 1 287 ? 21.309 5.074 -17.404 1.00 72.06 287 ILE A N 1
ATOM 2348 C CA . ILE A 1 287 ? 20.018 5.708 -17.695 1.00 72.06 287 ILE A CA 1
ATOM 2349 C C . ILE A 1 287 ? 20.102 7.244 -17.485 1.00 72.06 287 ILE A C 1
ATOM 2351 O O . ILE A 1 287 ? 20.417 7.705 -16.388 1.00 72.06 287 ILE A O 1
ATOM 2355 N N . ILE A 1 288 ? 19.797 8.051 -18.520 1.00 69.56 288 ILE A N 1
ATOM 2356 C CA . ILE A 1 288 ? 19.983 9.530 -18.554 1.00 69.56 288 ILE A CA 1
ATOM 2357 C C . ILE A 1 288 ? 18.968 10.274 -17.681 1.00 69.56 288 ILE A C 1
ATOM 2359 O O . ILE A 1 288 ? 17.805 10.385 -18.067 1.00 69.56 288 ILE A O 1
ATOM 2363 N N . GLN A 1 289 ? 19.383 10.781 -16.520 1.00 66.62 289 GLN A N 1
ATOM 2364 C CA . GLN A 1 289 ? 18.508 11.389 -15.504 1.00 66.62 289 GLN A CA 1
ATOM 2365 C C . GLN A 1 289 ? 17.704 12.609 -16.012 1.00 66.62 289 GLN A C 1
ATOM 2367 O O . GLN A 1 289 ? 18.271 13.461 -16.693 1.00 66.62 289 GLN A O 1
ATOM 2372 N N . PRO A 1 290 ? 16.410 12.742 -15.650 1.00 68.38 290 PRO A N 1
ATOM 2373 C CA . PRO A 1 290 ? 15.659 13.977 -15.856 1.00 68.38 290 PRO A CA 1
ATOM 2374 C C . PRO A 1 290 ? 16.309 15.132 -15.098 1.00 68.38 290 PRO A C 1
ATOM 2376 O O . PRO A 1 290 ? 16.622 14.976 -13.915 1.00 68.38 290 PRO A O 1
ATOM 2379 N N . SER A 1 291 ? 16.440 16.294 -15.741 1.00 69.38 291 SER A N 1
ATOM 2380 C CA . SER A 1 291 ? 17.078 17.492 -15.173 1.00 69.38 291 SER A CA 1
ATOM 2381 C C . SER A 1 291 ? 16.524 17.892 -13.799 1.00 69.38 291 SER A C 1
ATOM 2383 O O . SER A 1 291 ? 17.281 18.303 -12.927 1.00 69.38 291 SER A O 1
ATOM 2385 N N . SER A 1 292 ? 15.227 17.684 -13.561 1.00 67.38 292 SER A N 1
ATOM 2386 C CA . SER A 1 292 ? 14.547 17.945 -12.283 1.00 67.38 292 SER A CA 1
ATOM 2387 C C . SER A 1 292 ? 14.939 17.004 -11.133 1.00 67.38 292 SER A C 1
ATOM 2389 O O . SER A 1 292 ? 14.688 17.325 -9.975 1.00 67.38 292 SER A O 1
ATOM 2391 N N . THR A 1 293 ? 15.545 15.849 -11.427 1.00 70.06 293 THR A N 1
ATOM 2392 C CA . THR A 1 293 ? 16.008 14.863 -10.427 1.00 70.06 293 THR A CA 1
ATOM 2393 C C . THR A 1 293 ? 17.521 14.857 -10.238 1.00 70.06 293 THR A C 1
ATOM 2395 O O . THR A 1 293 ? 18.001 14.302 -9.254 1.00 70.06 293 THR A O 1
ATOM 2398 N N . VAL A 1 294 ? 18.260 15.498 -11.150 1.00 71.25 294 VAL A N 1
ATOM 2399 C CA . VAL A 1 294 ? 19.726 15.577 -11.128 1.00 71.25 294 VAL A CA 1
ATOM 2400 C C . VAL A 1 294 ? 20.201 16.195 -9.815 1.00 71.25 294 VAL A C 1
ATOM 2402 O O . VAL A 1 294 ? 20.935 15.546 -9.087 1.00 71.25 294 VAL A O 1
ATOM 2405 N N . GLY A 1 295 ? 19.687 17.366 -9.422 1.00 72.50 295 GLY A N 1
ATOM 2406 C CA . GLY A 1 295 ? 20.086 18.009 -8.160 1.00 72.50 295 GLY A CA 1
ATOM 2407 C C . GLY A 1 295 ? 19.797 17.170 -6.905 1.00 72.50 295 GLY A C 1
ATOM 2408 O O . GLY A 1 295 ? 20.592 17.176 -5.971 1.00 72.50 295 GLY A O 1
ATOM 2409 N N . ILE A 1 296 ? 18.706 16.394 -6.907 1.00 77.56 296 ILE A N 1
ATOM 2410 C CA . ILE A 1 296 ? 18.341 15.489 -5.803 1.00 77.56 296 ILE A CA 1
ATOM 2411 C C . ILE A 1 296 ? 19.314 14.308 -5.733 1.00 77.56 296 ILE A C 1
ATOM 2413 O O . ILE A 1 296 ? 19.799 13.945 -4.666 1.00 77.56 296 ILE A O 1
ATOM 2417 N N . LEU A 1 297 ? 19.594 13.682 -6.878 1.00 74.00 297 LEU A N 1
ATOM 2418 C CA . LEU A 1 297 ? 20.402 12.468 -6.950 1.00 74.00 297 LEU A CA 1
ATOM 2419 C C . LEU A 1 297 ? 21.906 12.759 -6.960 1.00 74.00 297 LEU A C 1
ATOM 2421 O O . LEU A 1 297 ? 22.691 11.868 -6.643 1.00 74.00 297 LEU A O 1
ATOM 2425 N N . GLU A 1 298 ? 22.339 13.962 -7.323 1.00 67.19 298 GLU A N 1
ATOM 2426 C CA . GLU A 1 298 ? 23.744 14.378 -7.339 1.00 67.19 298 GLU A CA 1
ATOM 2427 C C . GLU A 1 298 ? 24.225 14.955 -6.014 1.00 67.19 298 GLU A C 1
ATOM 2429 O O . GLU A 1 298 ? 25.428 14.872 -5.765 1.00 67.19 298 GLU A O 1
ATOM 2434 N N . ALA A 1 299 ? 23.317 15.416 -5.145 1.00 68.56 299 ALA A N 1
ATOM 2435 C CA . ALA A 1 299 ? 23.646 15.804 -3.779 1.00 68.56 299 ALA A CA 1
ATOM 2436 C C . ALA A 1 299 ? 24.492 14.722 -3.076 1.00 68.56 299 ALA A C 1
ATOM 2438 O O . ALA A 1 299 ? 24.378 13.519 -3.369 1.00 68.56 299 ALA A O 1
ATOM 2439 N N . GLU A 1 300 ? 25.367 15.152 -2.160 1.00 56.41 300 GLU A N 1
ATOM 2440 C CA . GLU A 1 300 ? 26.101 14.257 -1.263 1.00 56.41 300 GLU A CA 1
ATOM 2441 C C . GLU A 1 300 ? 25.110 13.576 -0.315 1.00 56.41 300 GLU A C 1
ATOM 2443 O O . GLU A 1 300 ? 24.853 14.002 0.803 1.00 56.41 300 GLU A O 1
ATOM 2448 N N . ILE A 1 301 ? 24.498 12.508 -0.812 1.00 61.53 301 ILE A N 1
ATOM 2449 C CA . ILE A 1 301 ? 23.739 11.561 -0.014 1.00 61.53 301 ILE A CA 1
ATOM 2450 C C . ILE A 1 301 ? 24.793 10.675 0.650 1.00 61.53 301 ILE A C 1
ATOM 2452 O O . ILE A 1 301 ? 25.486 9.934 -0.056 1.00 61.53 301 ILE A O 1
ATOM 2456 N N . GLU A 1 302 ? 24.958 10.800 1.972 1.00 53.06 302 GLU A N 1
ATOM 2457 C CA . GLU A 1 302 ? 25.885 9.973 2.750 1.00 53.06 302 GLU A CA 1
ATOM 2458 C C . GLU A 1 302 ? 25.747 8.500 2.347 1.00 53.06 302 GLU A C 1
ATOM 2460 O O . GLU A 1 302 ? 24.640 7.965 2.218 1.00 53.06 302 GLU A O 1
ATOM 2465 N N . ALA A 1 303 ? 26.884 7.843 2.104 1.00 49.59 303 ALA A N 1
ATOM 2466 C CA . ALA A 1 303 ? 26.888 6.440 1.723 1.00 49.59 303 ALA A CA 1
ATOM 2467 C C . ALA A 1 303 ? 26.191 5.612 2.821 1.00 49.59 303 ALA A C 1
ATOM 2469 O O . ALA A 1 303 ? 26.489 5.794 4.005 1.00 49.59 303 ALA A O 1
ATOM 2470 N N . PRO A 1 304 ? 25.274 4.698 2.461 1.00 47.94 304 PRO A N 1
ATOM 2471 C CA . PRO A 1 304 ? 24.463 3.998 3.442 1.00 47.94 304 PRO A CA 1
ATOM 2472 C C . PRO A 1 304 ? 25.353 3.165 4.370 1.00 47.94 304 PRO A C 1
ATOM 2474 O O . PRO A 1 304 ? 26.018 2.221 3.936 1.00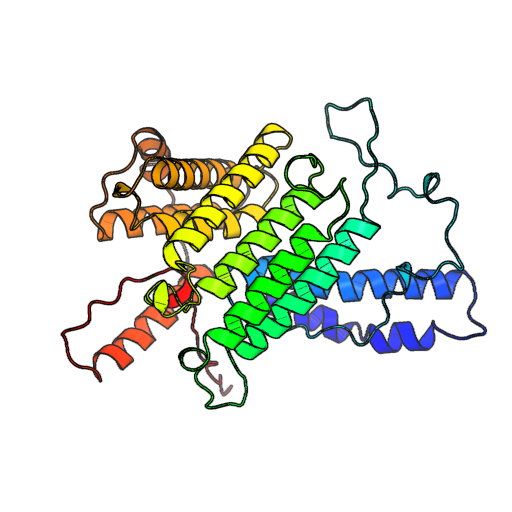 47.94 304 PRO A O 1
ATOM 2477 N N . GLY A 1 305 ? 25.336 3.485 5.667 1.00 44.38 305 GLY A N 1
ATOM 2478 C CA . GLY A 1 305 ? 25.729 2.526 6.702 1.00 44.38 305 GLY A CA 1
ATOM 2479 C C . GLY A 1 305 ? 24.846 1.269 6.645 1.00 44.38 305 GLY A C 1
ATOM 2480 O O . GLY A 1 305 ? 23.783 1.293 6.033 1.00 44.38 305 GLY A O 1
ATOM 2481 N N . LEU A 1 306 ? 25.274 0.174 7.280 1.00 39.69 306 LEU A N 1
ATOM 2482 C CA . LEU A 1 306 ? 24.572 -1.122 7.288 1.00 39.69 306 LEU A CA 1
ATOM 2483 C C . LEU A 1 306 ? 23.106 -0.993 7.739 1.00 39.69 306 LEU A C 1
ATOM 2485 O O . LEU A 1 306 ? 22.820 -0.982 8.934 1.00 39.69 306 LEU A O 1
ATOM 2489 N N . THR A 1 307 ? 22.169 -0.896 6.791 1.00 47.34 307 THR A N 1
ATOM 2490 C CA . THR A 1 307 ? 20.725 -0.805 7.063 1.00 47.34 307 THR A CA 1
ATOM 2491 C C . THR A 1 307 ? 19.977 -2.069 6.638 1.00 47.34 307 THR A C 1
ATOM 2493 O O . THR A 1 307 ? 20.514 -2.948 5.963 1.00 47.34 307 THR A O 1
ATOM 2496 N N . MET A 1 308 ? 18.712 -2.188 7.058 1.00 40.66 308 MET A N 1
ATOM 2497 C CA . MET A 1 308 ? 17.825 -3.327 6.764 1.00 40.66 308 MET A CA 1
ATOM 2498 C C . MET A 1 308 ? 17.745 -3.644 5.258 1.00 40.66 308 MET A C 1
ATOM 2500 O O . MET A 1 308 ? 17.673 -4.809 4.865 1.00 40.66 308 MET A O 1
ATOM 2504 N N . MET A 1 309 ? 17.845 -2.618 4.405 1.00 40.66 309 MET A N 1
ATOM 2505 C CA . MET A 1 309 ? 17.938 -2.775 2.953 1.00 40.66 309 MET A CA 1
ATOM 2506 C C . MET A 1 309 ? 19.223 -3.507 2.537 1.00 40.66 309 MET A C 1
ATOM 2508 O O . MET A 1 309 ? 19.146 -4.392 1.698 1.00 40.66 309 MET A O 1
ATOM 2512 N N . GLN A 1 310 ? 20.383 -3.254 3.158 1.00 39.38 310 GLN A N 1
ATOM 2513 C CA . GLN A 1 310 ? 21.623 -3.987 2.852 1.00 39.38 310 GLN A CA 1
ATOM 2514 C C . GLN A 1 310 ? 21.583 -5.455 3.292 1.00 39.38 310 GLN A C 1
ATOM 2516 O O . GLN A 1 310 ? 22.100 -6.291 2.563 1.00 39.38 310 GLN A O 1
ATOM 2521 N N . TYR A 1 311 ? 20.937 -5.811 4.409 1.00 34.28 311 TYR A N 1
ATOM 2522 C CA . TYR A 1 311 ? 20.745 -7.229 4.771 1.00 34.28 311 TYR A CA 1
ATOM 2523 C C . TYR A 1 311 ? 19.877 -7.964 3.750 1.00 34.28 311 TYR A C 1
ATOM 2525 O O . TYR A 1 311 ? 20.171 -9.097 3.375 1.00 34.28 311 TYR A O 1
ATOM 2533 N N . THR A 1 312 ? 18.855 -7.279 3.250 1.00 38.12 312 THR A N 1
ATOM 2534 C CA . THR A 1 312 ? 17.933 -7.823 2.254 1.00 38.12 312 THR A CA 1
ATOM 2535 C C . THR A 1 312 ? 18.621 -7.958 0.884 1.00 38.12 312 THR A C 1
ATOM 2537 O O . THR A 1 312 ? 18.548 -9.001 0.243 1.00 38.12 312 THR A O 1
ATOM 2540 N N . VAL A 1 313 ? 19.419 -6.956 0.498 1.00 36.16 313 VAL A N 1
ATOM 2541 C CA . VAL A 1 313 ? 20.141 -6.878 -0.785 1.00 36.16 313 VAL A CA 1
ATOM 2542 C C . VAL A 1 313 ? 21.417 -7.738 -0.833 1.00 36.16 313 VAL A C 1
ATOM 2544 O O . VAL A 1 313 ? 21.704 -8.352 -1.861 1.00 36.16 313 VAL A O 1
ATOM 2547 N N . ALA A 1 314 ? 22.195 -7.820 0.251 1.00 30.00 314 ALA A N 1
ATOM 2548 C CA . ALA A 1 314 ? 23.443 -8.591 0.305 1.00 30.00 314 ALA A CA 1
ATOM 2549 C C . ALA A 1 314 ? 23.198 -10.105 0.408 1.00 30.00 314 ALA A C 1
ATOM 2551 O O . ALA A 1 314 ? 23.963 -10.882 -0.169 1.00 30.00 314 ALA A O 1
ATOM 2552 N N . ALA A 1 315 ? 22.125 -10.531 1.086 1.00 30.52 315 ALA A N 1
ATOM 2553 C CA . ALA A 1 315 ? 21.690 -11.927 1.092 1.00 30.52 315 ALA A CA 1
ATOM 2554 C C . ALA A 1 315 ? 21.241 -12.371 -0.314 1.00 30.52 315 ALA A C 1
ATOM 2556 O O . ALA A 1 315 ? 21.741 -13.372 -0.832 1.00 30.52 315 ALA A O 1
ATOM 2557 N N . ALA A 1 316 ? 20.424 -11.555 -0.991 1.00 35.44 316 ALA A N 1
ATOM 2558 C CA . ALA A 1 316 ? 19.963 -11.819 -2.356 1.00 35.44 316 ALA A CA 1
ATOM 2559 C C . ALA A 1 316 ? 21.116 -11.882 -3.384 1.00 35.44 316 ALA A C 1
ATOM 2561 O O . ALA A 1 316 ? 21.156 -12.774 -4.234 1.00 35.44 316 ALA A O 1
ATOM 2562 N N . ALA A 1 317 ? 22.120 -11.002 -3.275 1.00 32.16 317 ALA A N 1
ATOM 2563 C CA . ALA A 1 317 ? 23.295 -11.011 -4.156 1.00 32.16 317 ALA A CA 1
ATOM 2564 C C . ALA A 1 317 ? 24.186 -12.262 -3.987 1.00 32.16 317 ALA A C 1
ATOM 2566 O O . ALA A 1 317 ? 24.864 -12.684 -4.931 1.00 32.16 317 ALA A O 1
ATOM 2567 N N . LYS A 1 318 ? 24.197 -12.872 -2.793 1.00 31.59 318 LYS A N 1
ATOM 2568 C CA . LYS A 1 318 ? 24.985 -14.076 -2.487 1.00 31.59 318 LYS A CA 1
ATOM 2569 C C . LYS A 1 318 ? 24.280 -15.351 -2.972 1.00 31.59 318 LYS A C 1
ATOM 2571 O O . LYS A 1 318 ? 24.941 -16.224 -3.534 1.00 31.59 318 LYS A O 1
ATOM 2576 N N . GLU A 1 319 ? 22.954 -15.421 -2.852 1.00 35.91 319 G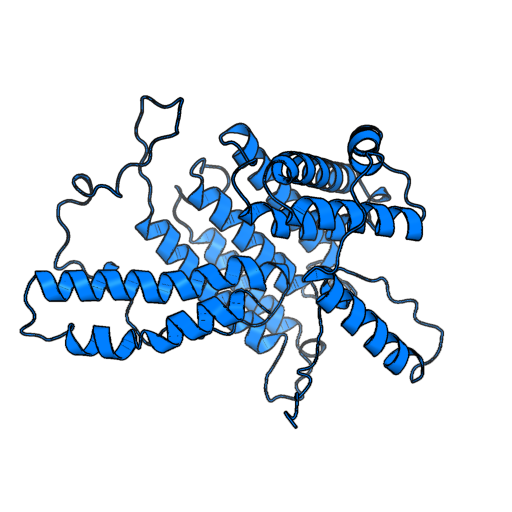LU A N 1
ATOM 2577 C CA . GLU A 1 319 ? 22.127 -16.545 -3.325 1.00 35.91 319 GLU A CA 1
ATOM 2578 C C . GLU A 1 319 ? 22.035 -16.620 -4.860 1.00 35.91 319 GLU A C 1
ATOM 2580 O O . GLU A 1 319 ? 22.075 -17.708 -5.448 1.00 35.91 319 GLU A O 1
ATOM 2585 N N . GLN A 1 320 ? 22.025 -15.473 -5.546 1.00 37.22 320 GLN A N 1
ATOM 2586 C CA . GLN A 1 320 ? 21.978 -15.423 -7.010 1.00 37.22 320 GLN A CA 1
ATOM 2587 C C . GLN A 1 320 ? 23.294 -15.877 -7.670 1.00 37.22 320 GLN A C 1
ATOM 2589 O O . GLN A 1 320 ? 23.281 -16.464 -8.753 1.00 37.22 320 GLN A O 1
ATOM 2594 N N . LYS A 1 321 ? 24.435 -15.686 -6.992 1.00 36.78 321 LYS A N 1
ATOM 2595 C CA . LYS A 1 321 ? 25.749 -16.221 -7.403 1.00 36.78 321 LYS A CA 1
ATOM 2596 C C . LYS A 1 321 ? 25.822 -17.751 -7.309 1.00 36.78 321 LYS A C 1
ATOM 2598 O O . LYS A 1 321 ? 26.632 -18.364 -8.002 1.00 36.78 321 LYS A O 1
ATOM 2603 N N . ALA A 1 322 ? 24.986 -18.359 -6.465 1.00 33.06 322 ALA A N 1
ATOM 2604 C CA . ALA A 1 322 ? 24.860 -19.809 -6.352 1.00 33.06 322 ALA A CA 1
ATOM 2605 C C . ALA A 1 322 ? 23.925 -20.393 -7.432 1.00 33.06 322 ALA A C 1
ATOM 2607 O O . ALA A 1 322 ? 24.229 -21.447 -7.982 1.00 33.06 322 ALA A O 1
ATOM 2608 N N . HIS A 1 323 ? 22.846 -19.688 -7.802 1.00 34.09 323 HIS A N 1
ATOM 2609 C CA . HIS A 1 323 ? 21.894 -20.126 -8.841 1.00 34.09 323 HIS A CA 1
ATOM 2610 C C . HIS A 1 323 ? 22.372 -19.882 -10.286 1.00 34.09 323 HIS A C 1
ATOM 2612 O O . HIS A 1 323 ? 22.078 -20.682 -11.170 1.00 34.09 323 HIS A O 1
ATOM 2618 N N . SER A 1 324 ? 23.149 -18.826 -10.553 1.00 34.75 324 SER A N 1
ATOM 2619 C CA . SER A 1 324 ? 23.725 -18.565 -11.889 1.00 34.75 324 SER A CA 1
ATOM 2620 C C . SER A 1 324 ? 24.842 -19.537 -12.281 1.00 34.75 324 SER A C 1
ATOM 2622 O O . SER A 1 324 ? 25.193 -19.634 -13.452 1.00 34.75 324 SER A O 1
ATOM 2624 N N . ARG A 1 325 ? 25.373 -20.306 -11.322 1.00 38.38 325 ARG A N 1
ATOM 2625 C CA . ARG A 1 325 ? 26.296 -21.414 -11.595 1.00 38.38 325 ARG A CA 1
ATOM 2626 C C . ARG A 1 325 ? 25.592 -22.692 -12.075 1.00 38.38 325 ARG A C 1
ATOM 2628 O O . ARG A 1 325 ? 26.298 -23.606 -12.485 1.00 38.38 325 ARG A O 1
ATOM 2635 N N . SER A 1 326 ? 24.252 -22.774 -12.048 1.00 37.44 326 SER A N 1
ATOM 2636 C CA . SER A 1 326 ? 23.507 -23.994 -12.418 1.00 37.44 326 SER A CA 1
ATOM 2637 C C . SER A 1 326 ? 22.567 -23.880 -13.631 1.00 37.44 326 SER A C 1
ATOM 2639 O O . SER A 1 326 ? 21.919 -24.871 -13.968 1.00 37.44 326 SER A O 1
ATOM 2641 N N . ARG A 1 327 ? 22.491 -22.736 -14.336 1.00 34.72 327 ARG A N 1
ATOM 2642 C CA . ARG A 1 327 ? 21.682 -22.598 -15.569 1.00 34.72 327 ARG A CA 1
ATOM 2643 C C . ARG A 1 327 ? 22.397 -21.863 -16.708 1.00 34.72 327 ARG A C 1
ATOM 2645 O O . ARG A 1 327 ? 23.203 -20.968 -16.483 1.00 34.72 327 ARG A O 1
ATOM 2652 N N . ASP A 1 328 ? 22.049 -22.294 -17.920 1.00 35.88 328 ASP A N 1
ATOM 2653 C CA . ASP A 1 328 ? 22.607 -21.948 -19.234 1.00 35.88 328 ASP A CA 1
ATOM 2654 C C . ASP A 1 328 ? 22.685 -20.416 -19.486 1.00 35.88 328 ASP A C 1
ATOM 2656 O O . ASP A 1 328 ? 21.738 -19.690 -19.165 1.00 35.88 328 ASP A O 1
ATOM 2660 N N . PRO A 1 329 ? 23.770 -19.876 -20.081 1.00 30.03 329 PRO A N 1
ATOM 2661 C CA . PRO A 1 329 ? 24.149 -18.462 -19.983 1.00 30.03 329 PRO A CA 1
ATOM 2662 C C . PRO A 1 329 ? 23.392 -17.515 -20.938 1.00 30.03 329 PRO A C 1
ATOM 2664 O O . PRO A 1 329 ? 23.883 -16.432 -21.249 1.00 30.03 329 PRO A O 1
ATOM 2667 N N . LYS A 1 330 ? 22.202 -17.891 -21.426 1.00 30.17 330 LYS A N 1
ATOM 2668 C CA . LYS A 1 330 ? 21.460 -17.132 -22.457 1.00 30.17 330 LYS A CA 1
ATOM 2669 C C . LYS A 1 330 ? 20.213 -16.379 -21.975 1.00 30.17 330 LYS A C 1
ATOM 2671 O O . LYS A 1 330 ? 19.556 -15.744 -22.793 1.00 30.17 330 LYS A O 1
ATOM 2676 N N . GLN A 1 331 ? 19.903 -16.365 -20.678 1.00 31.64 331 GLN A N 1
ATOM 2677 C CA . GLN A 1 331 ? 18.828 -15.526 -20.121 1.00 31.64 331 GLN A CA 1
ATOM 2678 C C . GLN A 1 331 ? 19.393 -14.426 -19.219 1.00 31.64 331 GLN A C 1
ATOM 2680 O O . GLN A 1 331 ? 19.692 -14.642 -18.046 1.00 31.64 331 GLN A O 1
ATOM 2685 N N . VAL A 1 332 ? 19.513 -13.215 -19.765 1.00 28.77 332 VAL A N 1
ATOM 2686 C CA . VAL A 1 332 ? 19.765 -12.004 -18.975 1.00 28.77 332 VAL A CA 1
ATOM 2687 C C . VAL A 1 332 ? 18.436 -11.581 -18.348 1.00 28.77 332 VAL A C 1
ATOM 2689 O O . VAL A 1 332 ? 17.586 -10.997 -19.012 1.00 28.77 332 VAL A O 1
ATOM 2692 N N . ARG A 1 333 ? 18.229 -11.936 -17.076 1.00 33.22 333 ARG A N 1
ATOM 2693 C CA . ARG A 1 333 ? 17.042 -11.557 -16.293 1.00 33.22 333 ARG A CA 1
ATOM 2694 C C . ARG A 1 333 ? 17.179 -10.111 -15.799 1.00 33.22 333 ARG A C 1
ATOM 2696 O O . ARG A 1 333 ? 18.193 -9.759 -15.197 1.00 33.22 333 ARG A O 1
ATOM 2703 N N . ILE A 1 334 ? 16.168 -9.284 -16.054 1.00 33.91 334 ILE A N 1
ATOM 2704 C CA . ILE A 1 334 ? 16.097 -7.882 -15.616 1.00 33.91 334 ILE A CA 1
ATOM 2705 C C . ILE A 1 334 ? 15.640 -7.856 -14.150 1.00 33.91 334 ILE A C 1
ATOM 2707 O O . ILE A 1 334 ? 14.598 -8.409 -13.820 1.00 33.91 334 ILE A O 1
ATOM 2711 N N . LEU A 1 335 ? 16.443 -7.249 -13.271 1.00 32.38 335 LEU A N 1
ATOM 2712 C CA . LEU A 1 335 ? 16.235 -7.240 -11.817 1.00 32.38 335 LEU A CA 1
ATOM 2713 C C . LEU A 1 335 ? 15.241 -6.154 -11.372 1.00 32.38 335 LEU A C 1
ATOM 2715 O O . LEU A 1 335 ? 15.479 -4.961 -11.583 1.00 32.38 335 LEU A O 1
ATOM 2719 N N . THR A 1 336 ? 14.194 -6.556 -10.658 1.00 38.09 336 THR A N 1
ATOM 2720 C CA . THR A 1 336 ? 13.276 -5.695 -9.898 1.00 38.09 336 THR A CA 1
ATOM 2721 C C . THR A 1 336 ? 13.601 -5.735 -8.397 1.00 38.09 336 THR A C 1
ATOM 2723 O O . THR A 1 336 ? 14.285 -6.636 -7.921 1.00 38.09 336 THR A O 1
ATOM 2726 N N . VAL A 1 337 ? 13.079 -4.788 -7.607 1.00 35.88 337 VAL A N 1
ATOM 2727 C CA . VAL A 1 337 ? 13.241 -4.761 -6.132 1.00 35.88 337 VAL A CA 1
ATOM 2728 C C . VAL A 1 337 ? 12.793 -6.064 -5.456 1.00 35.88 337 VAL A C 1
ATOM 2730 O O . VAL A 1 337 ? 13.291 -6.399 -4.393 1.00 35.88 337 VAL A O 1
ATOM 2733 N N . SER A 1 338 ? 11.906 -6.850 -6.068 1.00 34.72 338 SER A N 1
ATOM 2734 C CA . SER A 1 338 ? 11.477 -8.150 -5.525 1.00 34.72 338 SER A CA 1
ATOM 2735 C C . SER A 1 338 ? 12.457 -9.287 -5.781 1.00 34.72 338 SER A C 1
ATOM 2737 O O . SER A 1 338 ? 12.550 -10.189 -4.954 1.00 34.72 338 SER A O 1
ATOM 2739 N N . ASP A 1 339 ? 13.267 -9.193 -6.836 1.00 37.69 339 ASP A N 1
ATOM 2740 C CA . ASP A 1 339 ? 14.388 -10.114 -7.067 1.00 37.69 339 ASP A CA 1
ATOM 2741 C C . ASP A 1 339 ? 15.514 -9.916 -6.037 1.00 37.69 339 ASP A C 1
ATOM 2743 O O . ASP A 1 339 ? 16.428 -10.729 -5.934 1.00 37.69 339 ASP A O 1
ATOM 2747 N N . MET A 1 340 ? 15.429 -8.840 -5.248 1.00 35.44 340 MET A N 1
ATOM 2748 C CA . MET A 1 340 ? 16.361 -8.481 -4.183 1.00 35.44 340 MET A CA 1
ATOM 2749 C C . MET A 1 340 ? 15.827 -8.795 -2.774 1.00 35.44 340 MET A C 1
ATOM 2751 O O . MET A 1 340 ? 16.492 -8.452 -1.803 1.00 35.44 340 MET A O 1
ATOM 2755 N N . ILE A 1 341 ? 14.627 -9.386 -2.642 1.00 36.59 341 ILE A N 1
ATOM 2756 C CA . ILE A 1 341 ? 13.882 -9.492 -1.367 1.00 36.59 341 ILE A CA 1
ATOM 2757 C C . ILE A 1 341 ? 13.528 -10.939 -0.967 1.00 36.59 341 ILE A C 1
ATOM 2759 O O . ILE A 1 341 ? 13.091 -11.167 0.167 1.00 36.59 341 ILE A O 1
ATOM 2763 N N . VAL A 1 342 ? 13.775 -11.936 -1.823 1.00 32.22 342 VAL A N 1
ATOM 2764 C CA . VAL A 1 342 ? 13.646 -13.355 -1.447 1.00 32.22 342 VAL A CA 1
ATOM 2765 C C . VAL A 1 342 ? 14.843 -13.744 -0.575 1.00 32.22 342 VAL A C 1
ATOM 2767 O O . VAL A 1 342 ? 15.938 -13.938 -1.082 1.00 32.22 342 VAL A O 1
ATOM 2770 N N . SER A 1 343 ? 14.643 -13.835 0.739 1.00 31.22 343 SER A N 1
ATOM 2771 C CA . SER A 1 343 ? 15.521 -14.606 1.625 1.00 31.22 343 SER A CA 1
ATOM 2772 C C . SER A 1 343 ? 14.780 -15.883 1.990 1.00 31.22 343 SER A C 1
ATOM 2774 O O . SER A 1 343 ? 13.659 -15.812 2.499 1.00 31.22 343 SER A O 1
ATOM 2776 N N . LYS A 1 344 ? 15.386 -17.043 1.728 1.00 32.50 344 LYS A N 1
ATOM 2777 C CA . LYS A 1 344 ? 15.004 -18.266 2.441 1.00 32.50 344 LYS A CA 1
ATOM 2778 C C . LYS A 1 344 ? 15.390 -18.098 3.910 1.00 32.50 344 LYS A C 1
ATOM 2780 O O . LYS A 1 344 ? 16.417 -17.492 4.213 1.00 32.50 344 LYS A O 1
ATOM 2785 N N . GLU A 1 345 ? 14.554 -18.613 4.806 1.00 29.50 345 GLU A N 1
ATOM 2786 C CA . GLU A 1 345 ? 14.868 -18.746 6.229 1.00 29.50 345 GLU A CA 1
ATOM 2787 C C . GLU A 1 345 ? 16.228 -19.441 6.372 1.00 29.50 345 GLU A C 1
ATOM 2789 O O . GLU A 1 345 ? 16.395 -20.600 5.996 1.00 29.50 345 GLU A O 1
ATOM 2794 N N . ILE A 1 346 ? 17.224 -18.705 6.864 1.00 26.97 346 ILE A N 1
ATOM 2795 C CA . ILE A 1 346 ? 18.454 -19.303 7.369 1.00 26.97 346 ILE A CA 1
ATOM 2796 C C . ILE A 1 346 ? 18.116 -19.741 8.790 1.00 26.97 346 ILE A C 1
ATOM 2798 O O . ILE A 1 346 ? 17.925 -18.894 9.664 1.00 26.97 346 ILE A O 1
ATOM 2802 N N . GLU A 1 347 ? 18.013 -21.052 9.005 1.00 26.14 347 GLU A N 1
ATOM 2803 C CA . GLU A 1 347 ? 18.093 -21.642 10.339 1.00 26.14 347 GLU A CA 1
ATOM 2804 C C . GLU A 1 347 ? 19.409 -21.183 10.973 1.00 26.14 347 GLU A C 1
ATOM 2806 O O . GLU A 1 347 ? 20.499 -21.587 10.569 1.00 26.14 347 GLU A O 1
ATOM 2811 N N . ILE A 1 348 ? 19.310 -20.280 11.945 1.00 26.16 348 ILE A N 1
ATOM 2812 C CA . ILE A 1 348 ? 20.423 -19.960 12.828 1.00 26.16 348 ILE A CA 1
ATOM 2813 C C . ILE A 1 348 ? 20.363 -20.994 13.949 1.00 26.16 348 ILE A C 1
ATOM 2815 O O . ILE A 1 348 ? 19.631 -20.824 14.922 1.00 26.16 348 ILE A O 1
ATOM 2819 N N . THR A 1 349 ? 21.112 -22.085 13.799 1.00 23.14 349 THR A N 1
ATOM 2820 C CA . THR A 1 349 ? 21.554 -22.889 14.942 1.00 23.14 349 THR A CA 1
ATOM 2821 C C . THR A 1 349 ? 22.410 -21.997 15.834 1.00 23.14 349 THR A C 1
ATOM 2823 O O . THR A 1 349 ? 23.443 -21.485 15.402 1.00 23.14 349 THR A O 1
ATOM 2826 N N . LEU A 1 350 ? 21.924 -21.761 17.051 1.00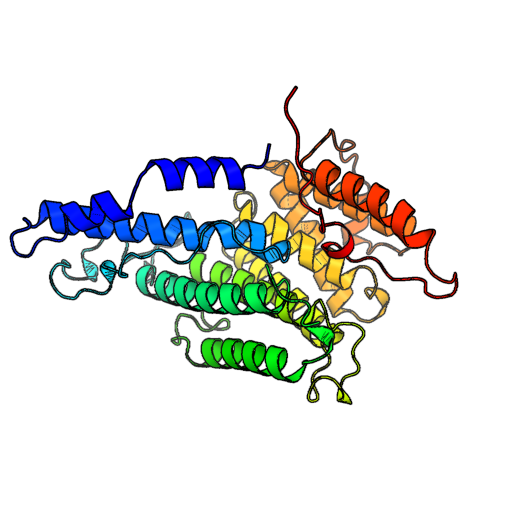 26.55 350 LEU A N 1
ATOM 2827 C CA . LEU A 1 350 ? 22.681 -21.143 18.131 1.00 26.55 350 LEU A CA 1
ATOM 2828 C C . LEU A 1 350 ? 23.611 -22.212 18.714 1.00 26.55 350 LEU A C 1
ATOM 2830 O O . LEU A 1 350 ? 23.111 -23.172 19.300 1.00 26.55 350 LEU A O 1
ATOM 2834 N N . ASP A 1 351 ? 24.918 -22.025 18.540 1.00 30.00 351 ASP A N 1
ATOM 2835 C CA . ASP A 1 351 ? 25.928 -22.530 19.479 1.00 30.00 351 ASP A CA 1
ATOM 2836 C C . ASP A 1 351 ? 26.244 -21.435 20.507 1.00 30.00 351 ASP A C 1
ATOM 2838 O O . ASP A 1 351 ? 26.368 -20.253 20.090 1.00 30.00 351 ASP A O 1
#

Radius of gyration: 21.94 Å; chains: 1; bounding box: 52×54×57 Å

Sequence (351 aa):
MDVANTCYEQCRKLHLDDLIRKRVSATAGSQEAREAQALSWIGWGFYVHENHVVGPMNRRKTLRKPDIPKLWQGVAQSLPEEESNDYWWFAYPVSLTPQMSFRKKIFEAECDLIEIFEDIMDFLVPRHSDADPFKAPDQVLKLYRRLIALKYSLPEFLQAESSTLPAALQFYVNFDLILMSVLRPFYDVAKDQFGGLDPKATSQFYASHIMSTIWTFRALYTVRHEFLHTLPCSVCAFRVVDDRNSGPMQVETFMKACQLLNEMMERFRLPVDVLAFLKTALKNRRIIQPSSTVGILEAEIEAPGLTMMQYTVAAAAKEQKAHSRSRDPKQVRILTVSDMIVSKEIEITLD

Organism: NCBI:txid1089458

InterPro domains:
  IPR053187 Notoamide biosynthesis regulator [PTHR47256] (36-298)